Protein AF-A0A960MW63-F1 (afdb_monomer_lite)

pLDDT: mean 83.61, std 20.13, range [27.95, 98.69]

Sequence (199 aa):
LIRWPGVVKPGTTCDVPVINVDLFPTFLAAAGTPVPEGKVLDGESLLPLLKGEGNLSRQAIFWHFPGYLDSPVNRGRELDVRTGFRSRPVSVIHQGDWKLHLYLEEWALDGGRDGLPGNHAVELYHLADDIGERHDLSAENLGKRDELLNALLEWHASVGALLPHEPNPQYDPNAKIGGKGKGKGNGKGQGKGKKSDPQ

Radius of gyration: 21.11 Å; chains: 1; bounding box: 55×42×50 Å

Foldseek 3Di:
DDDDPPAADPPDDDPADADPLQVVQQVCVVVVHDDPPPDDGPHHHCSCVRNVNDHDPDQKDKDWDQDWAQDDDPPAPDQPPVPNTSDHGWIWIDGPQKIKIFHQCCCQVQVHPVRQVPTPRMFMDRCVVCVPSPDGCCVPCVPVRVVRVVVRVVVCVVVVPDGDNDFDPPADPPDDDDDPDPDDDDDDDDDDDDDRDGD

Structure (mmCIF, N/CA/C/O backbone):
data_AF-A0A960MW63-F1
#
_entry.id   AF-A0A960MW63-F1
#
loop_
_atom_site.group_PDB
_atom_site.id
_atom_site.type_symbol
_atom_site.label_atom_id
_atom_site.label_alt_id
_atom_site.label_comp_id
_atom_site.label_asym_id
_atom_site.label_entity_id
_atom_site.label_seq_id
_atom_site.pdbx_PDB_ins_code
_atom_site.Cartn_x
_atom_site.Cartn_y
_atom_site.Cartn_z
_atom_site.occupancy
_atom_site.B_iso_or_equiv
_atom_site.auth_seq_id
_atom_site.auth_comp_id
_atom_site.auth_asym_id
_atom_site.auth_atom_id
_atom_site.pdbx_PDB_model_num
ATOM 1 N N . LEU A 1 1 ? -7.581 -11.402 13.383 1.00 91.44 1 LEU A N 1
ATOM 2 C CA . LEU A 1 1 ? -8.583 -11.672 14.442 1.00 91.44 1 LEU A CA 1
ATOM 3 C C . LEU A 1 1 ? -8.253 -10.810 15.651 1.00 91.44 1 LEU A C 1
ATOM 5 O O . LEU A 1 1 ? -7.113 -10.849 16.097 1.00 91.44 1 LEU A O 1
ATOM 9 N N . ILE A 1 2 ? -9.217 -10.047 16.165 1.00 94.81 2 ILE A N 1
ATOM 10 C CA . ILE A 1 2 ? -9.065 -9.221 17.372 1.00 94.81 2 ILE A CA 1
ATOM 11 C C . ILE A 1 2 ? -10.164 -9.631 18.355 1.00 94.81 2 ILE A C 1
ATOM 13 O O . ILE A 1 2 ? -11.318 -9.780 17.963 1.00 94.81 2 ILE A O 1
ATOM 17 N N . ARG A 1 3 ? -9.809 -9.841 19.627 1.00 96.00 3 ARG A N 1
ATOM 18 C CA . ARG A 1 3 ? -10.755 -10.158 20.705 1.00 96.00 3 ARG A CA 1
ATOM 19 C C . ARG A 1 3 ? -10.609 -9.120 21.807 1.00 96.00 3 ARG A C 1
ATOM 21 O O . ARG A 1 3 ? -9.622 -9.144 22.534 1.00 96.00 3 ARG A O 1
ATOM 28 N N . TRP A 1 4 ? -11.611 -8.260 21.950 1.00 96.38 4 TRP A N 1
ATOM 29 C CA . TRP A 1 4 ? -11.630 -7.223 22.978 1.00 96.38 4 TRP A CA 1
ATOM 30 C C . TRP A 1 4 ? -13.029 -7.105 23.598 1.00 96.38 4 TRP A C 1
ATOM 32 O O . TRP A 1 4 ? -13.887 -6.397 23.066 1.00 96.38 4 TRP A O 1
ATOM 42 N N . PRO A 1 5 ? -13.291 -7.823 24.706 1.00 96.38 5 PRO A N 1
ATOM 43 C CA . PRO A 1 5 ? -14.583 -7.781 25.385 1.00 96.38 5 PRO A CA 1
ATOM 44 C C . PRO A 1 5 ? -14.958 -6.358 25.809 1.00 96.38 5 PRO A C 1
ATOM 46 O O . PRO A 1 5 ? -14.117 -5.624 26.320 1.00 96.38 5 PRO A O 1
ATOM 49 N N . GLY A 1 6 ? -16.216 -5.978 25.589 1.00 94.88 6 GLY A N 1
ATOM 50 C CA . GLY A 1 6 ? -16.729 -4.645 25.922 1.00 94.88 6 GLY A CA 1
ATOM 51 C C . GLY A 1 6 ? -16.364 -3.536 24.929 1.00 94.88 6 GLY A C 1
ATOM 52 O O . GLY A 1 6 ? -16.889 -2.439 25.063 1.00 94.88 6 GLY A O 1
ATOM 53 N N . VAL A 1 7 ? -15.516 -3.814 23.930 1.00 95.56 7 VAL A N 1
ATOM 54 C CA . VAL A 1 7 ? -15.145 -2.848 22.878 1.00 95.56 7 VAL A CA 1
ATOM 55 C C . VAL A 1 7 ? -15.544 -3.359 21.500 1.00 95.56 7 VAL A C 1
ATOM 57 O O . VAL A 1 7 ? -16.258 -2.677 20.777 1.00 95.56 7 VAL A O 1
ATOM 60 N N . VAL A 1 8 ? -15.126 -4.576 21.147 1.00 96.88 8 VAL A N 1
ATOM 61 C CA . VAL A 1 8 ? -15.447 -5.192 19.854 1.00 96.88 8 VAL A CA 1
ATOM 62 C C . VAL A 1 8 ? -16.668 -6.087 20.016 1.00 96.88 8 VAL A C 1
ATOM 64 O O . VAL A 1 8 ? -16.672 -7.002 20.846 1.00 96.88 8 VAL A O 1
ATOM 67 N N . LYS A 1 9 ? -17.697 -5.857 19.193 1.00 94.94 9 LYS A N 1
ATOM 68 C CA . LYS A 1 9 ? -18.876 -6.729 19.133 1.00 94.94 9 LYS A CA 1
ATOM 69 C C . LYS A 1 9 ? -18.451 -8.140 18.680 1.00 94.94 9 LYS A C 1
ATOM 71 O O . LYS A 1 9 ? -17.858 -8.277 17.614 1.00 94.94 9 LYS A O 1
ATOM 76 N N . PRO A 1 10 ? -18.736 -9.206 19.449 1.00 96.19 10 PRO A N 1
ATOM 77 C CA . PRO A 1 10 ? -18.362 -10.561 19.053 1.00 96.19 10 PRO A CA 1
ATOM 78 C C . PRO A 1 10 ? -19.008 -10.989 17.730 1.00 96.19 10 PRO A C 1
ATOM 80 O O . PRO A 1 10 ? -20.177 -10.697 17.484 1.00 96.19 10 PRO A O 1
ATOM 83 N N . GLY A 1 11 ? -18.253 -11.726 16.911 1.00 95.31 11 GLY A N 1
ATOM 84 C CA . GLY A 1 11 ? -18.751 -12.325 15.668 1.00 95.31 11 GLY A CA 1
ATOM 85 C C . GLY A 1 11 ? -18.945 -11.353 14.501 1.00 95.31 11 GLY A C 1
ATOM 86 O O . GLY A 1 11 ? -19.547 -11.744 13.507 1.00 95.31 11 GLY A O 1
ATOM 87 N N . THR A 1 12 ? -18.465 -10.110 14.596 1.00 95.38 12 THR A N 1
ATOM 88 C CA . THR A 1 12 ? -18.500 -9.163 13.474 1.00 95.38 12 THR A CA 1
ATOM 89 C C . THR A 1 12 ? -17.334 -9.356 12.510 1.00 95.38 12 THR A C 1
ATOM 91 O O . THR A 1 12 ? -16.270 -9.866 12.873 1.00 95.38 12 THR A O 1
ATOM 94 N N . THR A 1 13 ? -17.544 -8.908 11.275 1.00 96.19 13 THR A N 1
ATOM 95 C CA . THR A 1 13 ? -16.540 -8.833 10.213 1.00 96.19 13 THR A CA 1
ATOM 96 C C . THR A 1 13 ? -16.317 -7.376 9.810 1.00 96.19 13 THR A C 1
ATOM 98 O O . THR A 1 13 ? -17.161 -6.514 10.058 1.00 96.19 13 THR A O 1
ATOM 101 N N . CYS A 1 14 ? -15.151 -7.095 9.236 1.00 94.81 14 CYS A N 1
ATOM 102 C CA . CYS A 1 14 ? -14.788 -5.799 8.681 1.00 94.81 14 CYS A CA 1
ATOM 103 C C . CYS A 1 14 ? -13.927 -6.060 7.448 1.00 94.81 14 CYS A C 1
ATOM 105 O O . CYS A 1 14 ? -12.894 -6.720 7.566 1.00 94.81 14 CYS A O 1
ATOM 107 N N . ASP A 1 15 ? -14.369 -5.551 6.301 1.00 93.31 15 ASP A N 1
ATOM 108 C CA . ASP A 1 15 ? -13.721 -5.778 5.005 1.00 93.31 15 ASP A CA 1
ATOM 109 C C . ASP A 1 15 ? -12.804 -4.614 4.600 1.00 93.31 15 ASP A C 1
ATOM 111 O O . ASP A 1 15 ? -12.199 -4.635 3.532 1.00 93.31 15 ASP A O 1
ATOM 115 N N . VAL A 1 16 ? -12.667 -3.599 5.464 1.00 95.19 16 VAL A N 1
ATOM 116 C CA . VAL A 1 16 ? -11.727 -2.494 5.251 1.00 95.19 16 VAL A CA 1
ATOM 117 C C . VAL A 1 16 ? -10.298 -3.051 5.272 1.00 95.19 16 VAL A C 1
ATOM 119 O O . VAL A 1 16 ? -9.907 -3.663 6.273 1.00 95.19 16 VAL A O 1
ATOM 122 N N . PRO A 1 17 ? -9.492 -2.831 4.217 1.00 94.69 17 PRO A N 1
ATOM 123 C CA . PRO A 1 17 ? -8.095 -3.239 4.211 1.00 94.69 17 PRO A CA 1
ATOM 124 C C . PRO A 1 17 ? -7.307 -2.585 5.356 1.00 94.69 17 PRO A C 1
ATOM 126 O O . PRO A 1 17 ? -7.400 -1.380 5.590 1.00 94.69 17 PRO A O 1
ATOM 129 N N . VAL A 1 18 ? -6.498 -3.383 6.055 1.00 96.38 18 VAL A N 1
ATOM 130 C CA . VAL A 1 18 ? -5.612 -2.938 7.145 1.00 96.38 18 VAL A CA 1
ATOM 131 C C . VAL A 1 18 ? -4.222 -3.541 6.970 1.00 96.38 18 VAL A C 1
ATOM 133 O O . VAL A 1 18 ? -4.065 -4.583 6.331 1.00 96.38 18 VAL A O 1
ATOM 136 N N . ILE A 1 19 ? -3.206 -2.917 7.564 1.00 96.94 19 ILE A N 1
ATOM 137 C CA . ILE A 1 19 ? -1.808 -3.355 7.471 1.00 96.94 19 ILE A CA 1
ATOM 138 C C . ILE A 1 19 ? -1.137 -3.355 8.852 1.00 96.94 19 ILE A C 1
ATOM 140 O O . ILE A 1 19 ? -1.591 -2.725 9.802 1.00 96.94 19 ILE A O 1
ATOM 144 N N . ASN A 1 20 ? -0.039 -4.095 9.007 1.00 96.56 20 ASN A N 1
ATOM 145 C CA . ASN A 1 20 ? 0.630 -4.299 10.295 1.00 96.56 20 ASN A CA 1
ATOM 146 C C . ASN A 1 20 ? 1.060 -3.000 11.002 1.00 96.56 20 ASN A C 1
ATOM 148 O O . ASN A 1 20 ? 1.095 -2.973 12.233 1.00 96.56 20 ASN A O 1
ATOM 152 N N . VAL A 1 21 ? 1.376 -1.936 10.254 1.00 96.69 21 VAL A N 1
ATOM 153 C CA . VAL A 1 21 ? 1.784 -0.638 10.825 1.00 96.69 21 VAL A CA 1
ATOM 154 C C . VAL A 1 21 ? 0.656 0.067 11.587 1.00 96.69 21 VAL A C 1
ATOM 156 O O . VAL A 1 21 ? 0.928 0.944 12.402 1.00 96.69 21 VAL A O 1
ATOM 159 N N . ASP A 1 22 ? -0.588 -0.381 11.424 1.00 98.12 22 ASP A N 1
ATOM 160 C CA . ASP A 1 22 ? -1.769 0.144 12.121 1.00 98.12 22 ASP A CA 1
ATOM 161 C C . ASP A 1 22 ? -1.851 -0.283 13.580 1.00 98.12 22 ASP A C 1
ATOM 163 O O . ASP A 1 22 ? -2.510 0.350 14.408 1.00 98.12 22 ASP A O 1
ATOM 167 N N . LEU A 1 23 ? -1.172 -1.374 13.930 1.00 97.62 23 LEU A N 1
ATOM 168 C CA . LEU A 1 23 ? -1.236 -1.925 15.277 1.00 97.62 23 LEU A CA 1
ATOM 169 C C . LEU A 1 23 ? -0.635 -0.961 16.301 1.00 97.62 23 LEU A C 1
ATOM 171 O O . LEU A 1 23 ? -1.195 -0.791 17.380 1.00 97.62 23 LEU A O 1
ATOM 175 N N . PHE A 1 24 ? 0.460 -0.280 15.955 1.00 97.69 24 PHE A N 1
ATOM 176 C CA . PHE A 1 24 ? 1.117 0.662 16.858 1.00 97.69 24 PHE A CA 1
ATOM 177 C C . PHE A 1 24 ? 0.219 1.852 17.262 1.00 97.69 24 PHE A C 1
ATOM 179 O O . PHE A 1 24 ? -0.027 2.007 18.462 1.00 97.69 24 PHE A O 1
ATOM 186 N N . PRO A 1 25 ? -0.346 2.655 16.334 1.00 98.00 25 PRO A N 1
ATOM 187 C CA . PRO A 1 25 ? -1.282 3.720 16.700 1.00 98.00 25 PRO A CA 1
ATOM 188 C C . PRO A 1 25 ? -2.570 3.192 17.340 1.00 98.00 25 PRO A C 1
ATOM 190 O O . PRO A 1 25 ? -3.137 3.859 18.206 1.00 98.00 25 PRO A O 1
ATOM 193 N N . THR A 1 26 ? -3.010 1.978 16.989 1.00 98.06 26 THR A N 1
ATOM 194 C CA . THR A 1 26 ? -4.147 1.331 17.662 1.00 98.06 26 THR A CA 1
ATOM 195 C C . THR A 1 26 ? -3.856 1.082 19.138 1.00 98.06 26 THR A C 1
ATOM 197 O O . THR A 1 26 ? -4.704 1.369 19.979 1.00 98.06 26 THR A O 1
ATOM 200 N N . PHE A 1 27 ? -2.666 0.580 19.479 1.00 97.69 27 PHE A N 1
ATOM 201 C CA . PHE A 1 27 ? -2.286 0.325 20.869 1.00 97.69 27 PHE A CA 1
ATOM 202 C C . PHE A 1 27 ? -2.102 1.612 21.673 1.00 97.69 27 PHE A C 1
ATOM 204 O O . PHE A 1 27 ? -2.530 1.658 22.824 1.00 97.69 27 PHE A O 1
ATOM 211 N N . LEU A 1 28 ? -1.543 2.666 21.071 1.00 98.00 28 LEU A N 1
ATOM 212 C CA . LEU A 1 28 ? -1.470 3.986 21.706 1.00 98.00 28 LEU A CA 1
ATOM 213 C C . LEU A 1 28 ? -2.870 4.515 22.046 1.00 98.00 28 LEU A C 1
ATOM 215 O O . LEU A 1 28 ? -3.140 4.851 23.199 1.00 98.00 28 LEU A O 1
ATOM 219 N N . ALA A 1 29 ? -3.786 4.494 21.072 1.00 96.94 29 ALA A N 1
ATOM 220 C CA . ALA A 1 29 ? -5.169 4.919 21.270 1.00 96.94 29 ALA A CA 1
ATOM 221 C C . ALA A 1 29 ? -5.902 4.053 22.309 1.00 96.94 29 ALA A C 1
ATOM 223 O O . ALA A 1 29 ? -6.612 4.576 23.165 1.00 96.94 29 ALA A O 1
ATOM 224 N N . ALA A 1 30 ? -5.696 2.734 22.274 1.00 96.81 30 ALA A N 1
ATOM 225 C CA . ALA A 1 30 ? -6.257 1.790 23.238 1.00 96.81 30 ALA A CA 1
ATOM 226 C C . ALA A 1 30 ? -5.785 2.056 24.675 1.00 96.81 30 ALA A C 1
ATOM 228 O O . ALA A 1 30 ? -6.565 1.916 25.614 1.00 96.81 30 ALA A O 1
ATOM 229 N N . ALA A 1 31 ? -4.521 2.447 24.837 1.00 97.19 31 ALA A N 1
ATOM 230 C CA . ALA A 1 31 ? -3.924 2.787 26.121 1.00 97.19 31 ALA A CA 1
ATOM 231 C C . ALA A 1 31 ? -4.213 4.233 26.567 1.00 97.19 31 ALA A C 1
ATOM 233 O O . ALA A 1 31 ? -3.745 4.637 27.629 1.00 97.19 31 ALA A O 1
ATOM 234 N N . GLY A 1 32 ? -4.920 5.038 25.761 1.00 97.00 32 GLY A N 1
ATOM 235 C CA . GLY A 1 32 ? -5.109 6.469 26.026 1.00 97.00 32 GLY A CA 1
ATOM 236 C C . GLY A 1 32 ? -3.794 7.257 26.058 1.00 97.00 32 GLY A C 1
ATOM 237 O O . GLY A 1 32 ? -3.702 8.284 26.724 1.00 97.00 32 GLY A O 1
ATOM 238 N N . THR A 1 33 ? -2.757 6.751 25.385 1.00 97.38 33 THR A N 1
ATOM 239 C CA . THR A 1 33 ? -1.409 7.327 25.383 1.00 97.38 33 THR A CA 1
ATOM 240 C C . THR A 1 33 ? -1.211 8.168 24.120 1.00 97.38 33 THR A C 1
ATOM 242 O O . THR A 1 33 ? -1.521 7.687 23.027 1.00 97.38 33 THR A O 1
ATOM 245 N N . PRO A 1 34 ? -0.697 9.408 24.224 1.00 96.06 34 PRO A N 1
ATOM 246 C CA . PRO A 1 34 ? -0.423 10.230 23.051 1.00 96.06 34 PRO A CA 1
ATOM 247 C C . PRO A 1 34 ? 0.720 9.648 22.210 1.00 96.06 34 PRO A C 1
ATOM 249 O O . PRO A 1 34 ? 1.550 8.872 22.689 1.00 96.06 34 PRO A O 1
ATOM 252 N N . VAL A 1 35 ? 0.787 10.062 20.945 1.00 96.75 35 VAL A N 1
ATOM 253 C CA . VAL A 1 35 ? 1.935 9.757 20.084 1.00 96.75 35 VAL A CA 1
ATOM 254 C C . VAL A 1 35 ? 3.183 10.427 20.672 1.00 96.75 35 VAL A C 1
ATOM 256 O O . VAL A 1 35 ? 3.118 11.619 20.980 1.00 96.75 35 VAL A O 1
ATOM 259 N N . PRO A 1 36 ? 4.305 9.700 20.852 1.00 95.25 36 PRO A N 1
ATOM 260 C CA . PRO A 1 36 ? 5.544 10.297 21.338 1.00 95.25 36 PRO A CA 1
ATOM 261 C C . PRO A 1 36 ? 5.994 11.475 20.470 1.00 95.25 36 PRO A C 1
ATOM 263 O O . PRO A 1 36 ? 5.856 11.442 19.246 1.00 95.25 36 PRO A O 1
ATOM 266 N N . GLU A 1 37 ? 6.567 12.499 21.099 1.00 96.50 37 GLU A N 1
ATOM 267 C CA . GLU A 1 37 ? 7.065 13.679 20.392 1.00 96.50 37 GLU A CA 1
ATOM 268 C C . GLU A 1 37 ? 8.078 13.288 19.302 1.00 96.50 37 GLU A C 1
ATOM 270 O O . GLU A 1 37 ? 8.947 12.439 19.507 1.00 96.50 37 GLU A O 1
ATOM 275 N N . GLY A 1 38 ? 7.928 13.872 18.111 1.00 94.44 38 GLY A N 1
ATOM 276 C CA . GLY A 1 38 ? 8.781 13.591 16.952 1.00 94.44 38 GLY A CA 1
ATOM 277 C C . GLY A 1 38 ? 8.535 12.243 16.262 1.00 94.44 38 GLY A C 1
ATOM 278 O O . GLY A 1 38 ? 9.173 11.961 15.247 1.00 94.44 38 GLY A O 1
ATOM 279 N N . LYS A 1 39 ? 7.616 11.398 16.754 1.00 94.88 39 LYS A N 1
ATOM 280 C CA . LYS A 1 39 ? 7.286 10.130 16.094 1.00 94.88 39 LYS A CA 1
ATOM 281 C C . LYS A 1 39 ? 6.273 10.349 14.969 1.00 94.88 39 LYS A C 1
ATOM 283 O O . LYS A 1 39 ? 5.105 10.629 15.218 1.00 94.88 39 LYS A O 1
ATOM 288 N N . VAL A 1 40 ? 6.712 10.117 13.736 1.00 93.00 40 VAL A N 1
ATOM 289 C CA . VAL A 1 40 ? 5.821 9.966 12.578 1.00 93.00 40 VAL A CA 1
ATOM 290 C C . VAL A 1 40 ? 5.244 8.546 12.573 1.00 93.00 40 VAL A C 1
ATOM 292 O O . VAL A 1 40 ? 5.953 7.576 12.870 1.00 93.00 40 VAL A O 1
ATOM 295 N N . LEU A 1 41 ? 3.944 8.438 12.306 1.00 94.25 41 LEU A N 1
ATOM 296 C CA . LEU A 1 41 ? 3.217 7.177 12.212 1.00 94.25 41 LEU A CA 1
ATOM 297 C C . LEU A 1 41 ? 2.959 6.839 10.745 1.00 94.25 41 LEU A C 1
ATOM 299 O O . LEU A 1 41 ? 2.427 7.670 10.017 1.00 94.25 41 LEU A O 1
ATOM 303 N N . ASP A 1 42 ? 3.274 5.606 10.353 1.00 92.12 42 ASP A N 1
ATOM 304 C CA . ASP A 1 42 ? 3.025 5.103 8.992 1.00 92.12 42 ASP A CA 1
ATOM 305 C C . ASP A 1 42 ? 1.629 4.472 8.833 1.00 92.12 42 ASP A C 1
ATOM 307 O O . ASP A 1 42 ? 1.179 4.199 7.723 1.00 92.12 42 ASP A O 1
ATOM 311 N N . GLY A 1 43 ? 0.957 4.189 9.953 1.00 95.62 43 GLY A N 1
ATOM 312 C CA . GLY A 1 43 ? -0.360 3.559 9.999 1.00 95.62 43 GLY A CA 1
ATOM 313 C C . GLY A 1 43 ? -1.404 4.421 10.696 1.00 95.62 43 GLY A C 1
ATOM 314 O O . GLY A 1 43 ? -1.098 5.454 11.293 1.00 95.62 43 GLY A O 1
ATOM 315 N N . GLU A 1 44 ? -2.642 3.941 10.689 1.00 97.31 44 GLU A N 1
ATOM 316 C CA . GLU A 1 44 ? -3.767 4.588 11.362 1.00 97.31 44 GLU A CA 1
ATOM 317 C C . GLU A 1 44 ? -4.346 3.692 12.455 1.00 97.31 44 GLU A C 1
ATOM 319 O O . GLU A 1 44 ? -4.269 2.466 12.393 1.00 97.31 44 GLU A O 1
ATOM 324 N N . SER A 1 45 ? -4.943 4.300 13.480 1.00 97.75 45 SER A N 1
ATOM 325 C CA . SER A 1 45 ? -5.612 3.534 14.529 1.00 97.75 45 SER A CA 1
ATOM 326 C C . SER A 1 45 ? -6.833 2.806 13.968 1.00 97.75 45 SER A C 1
ATOM 328 O O . SER A 1 45 ? -7.724 3.421 13.392 1.00 97.75 45 SER A O 1
ATOM 330 N N . LEU A 1 46 ? -6.919 1.501 14.221 1.00 98.19 46 LEU A N 1
ATOM 331 C CA . LEU A 1 46 ? -8.067 0.665 13.873 1.00 98.19 46 LEU A CA 1
ATOM 332 C C . LEU A 1 46 ? -9.241 0.857 14.840 1.00 98.19 46 LEU A C 1
ATOM 334 O O . LEU A 1 46 ? -10.300 0.270 14.639 1.00 98.19 46 LEU A O 1
ATOM 338 N N . LEU A 1 47 ? -9.080 1.647 15.906 1.00 96.81 47 LEU A N 1
ATOM 339 C CA . LEU A 1 47 ? -10.091 1.795 16.953 1.00 96.81 47 LEU A CA 1
ATOM 340 C C . LEU A 1 47 ? -11.481 2.230 16.431 1.00 96.81 47 LEU A C 1
ATOM 342 O O . LEU A 1 47 ? -12.459 1.649 16.907 1.00 96.81 47 LEU A O 1
ATOM 346 N N . PRO A 1 48 ? -11.610 3.145 15.443 1.00 97.00 48 PRO A N 1
ATOM 347 C CA . PRO A 1 48 ? -12.904 3.464 14.834 1.00 97.00 48 PRO A CA 1
ATOM 348 C C . PRO A 1 48 ? -13.573 2.245 14.186 1.00 97.00 48 PRO A C 1
ATOM 350 O O . PRO A 1 48 ? -14.771 2.036 14.372 1.00 97.00 48 PRO A O 1
ATOM 353 N N . LEU A 1 49 ? -12.797 1.393 13.502 1.00 97.19 49 LEU A N 1
ATOM 354 C CA . LEU A 1 49 ? -13.298 0.145 12.913 1.00 97.19 49 LEU A CA 1
ATOM 355 C C . LEU A 1 49 ? -13.724 -0.849 14.000 1.00 97.19 49 LEU A C 1
ATOM 357 O O . LEU A 1 49 ? -14.778 -1.469 13.906 1.00 97.19 49 LEU A O 1
ATOM 361 N N . LEU A 1 50 ? -12.913 -0.989 15.053 1.00 96.81 50 LEU A N 1
ATOM 362 C CA . LEU A 1 50 ? -13.160 -1.932 16.148 1.00 96.81 50 LEU A CA 1
ATOM 363 C C . LEU A 1 50 ? -14.436 -1.616 16.929 1.00 96.81 50 LEU A C 1
ATOM 365 O O . LEU A 1 50 ? -15.112 -2.538 17.386 1.00 96.81 50 LEU A O 1
ATOM 369 N N . LYS A 1 51 ? -14.761 -0.330 17.066 1.00 95.25 51 LYS A N 1
ATOM 370 C CA . LYS A 1 51 ? -15.982 0.141 17.725 1.00 95.25 51 LYS A CA 1
ATOM 371 C C . LYS A 1 51 ? -17.183 0.253 16.781 1.00 95.25 51 LYS A C 1
ATOM 373 O O . LYS A 1 51 ? -18.304 0.408 17.253 1.00 95.25 51 LYS A O 1
ATOM 378 N N . GLY A 1 52 ? -16.971 0.155 15.466 1.00 94.06 52 GLY A N 1
ATOM 379 C CA . GLY A 1 52 ? -18.012 0.394 14.462 1.00 94.06 52 GLY A CA 1
ATOM 380 C C . GLY A 1 52 ? -18.441 1.863 14.375 1.00 94.06 52 GLY A C 1
ATOM 381 O O . GLY A 1 52 ? -19.588 2.147 14.049 1.00 94.06 52 GLY A O 1
ATOM 382 N N . GLU A 1 53 ? -17.536 2.787 14.702 1.00 93.44 53 GLU A N 1
ATOM 383 C CA . GLU A 1 53 ? -17.796 4.230 14.814 1.00 93.44 53 GLU A CA 1
ATOM 384 C C . GLU A 1 53 ? -17.285 5.030 13.603 1.00 93.44 53 GLU A C 1
ATOM 386 O O . GLU A 1 53 ? -17.514 6.234 13.522 1.00 93.44 53 GLU A O 1
ATOM 391 N N . GLY A 1 54 ? -16.584 4.400 12.654 1.00 93.62 54 GLY A N 1
ATOM 392 C CA . GLY A 1 54 ? -16.044 5.106 11.493 1.00 93.62 54 GLY A CA 1
ATOM 393 C C . GLY A 1 54 ? -15.198 4.237 10.571 1.00 93.62 54 GLY A C 1
ATOM 394 O O . GLY A 1 54 ? -15.289 3.011 10.602 1.00 93.62 54 GLY A O 1
ATOM 395 N N . ASN A 1 55 ? -14.374 4.897 9.757 1.00 95.62 55 ASN A N 1
ATOM 396 C CA . ASN A 1 55 ? -13.460 4.281 8.798 1.00 95.62 55 ASN A CA 1
ATOM 397 C C . ASN A 1 55 ? -12.046 4.879 8.931 1.00 95.62 55 ASN A C 1
ATOM 399 O O . ASN A 1 55 ? -11.833 5.821 9.696 1.00 95.62 55 ASN A O 1
ATOM 403 N N . LEU A 1 56 ? -11.089 4.315 8.201 1.00 96.69 56 LEU A N 1
ATOM 404 C CA . LEU A 1 56 ? -9.740 4.853 8.043 1.00 96.69 56 LEU A CA 1
ATOM 405 C C . LEU A 1 56 ? -9.746 6.000 7.018 1.00 96.69 56 LEU A C 1
ATOM 407 O O . LEU A 1 56 ? -10.598 6.043 6.132 1.00 96.69 56 LEU A O 1
ATOM 411 N N . SER A 1 57 ? -8.809 6.935 7.155 1.00 95.56 57 SER A N 1
ATOM 412 C CA . SER A 1 57 ? -8.701 8.130 6.307 1.00 95.56 57 SER A CA 1
ATOM 413 C C . SER A 1 57 ? -7.909 7.871 5.023 1.00 95.56 57 SER A C 1
ATOM 415 O O . SER A 1 57 ? -8.205 8.464 3.981 1.00 95.56 57 SER A O 1
ATOM 417 N N . ARG A 1 58 ? -6.903 6.989 5.078 1.00 94.88 58 ARG A N 1
ATOM 418 C CA . ARG A 1 58 ? -6.077 6.630 3.921 1.00 94.88 58 ARG A CA 1
ATOM 419 C C . ARG A 1 58 ? -6.91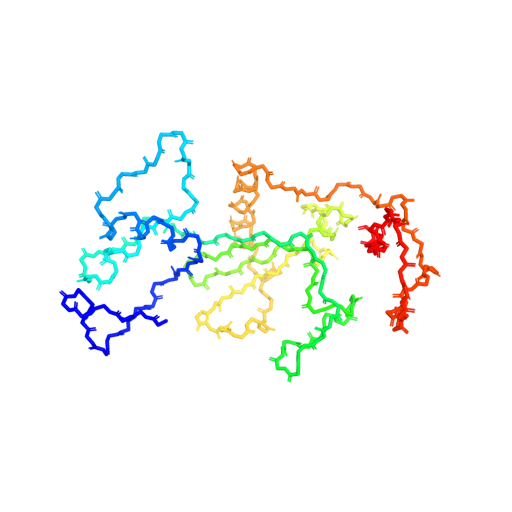8 6.082 2.773 1.00 94.88 58 ARG A C 1
ATOM 421 O O . ARG A 1 58 ? -7.895 5.367 2.974 1.00 94.88 58 ARG A O 1
ATOM 428 N N . GLN A 1 59 ? -6.460 6.361 1.560 1.00 94.06 59 GLN A N 1
ATOM 429 C CA . GLN A 1 59 ? -7.078 5.859 0.331 1.00 94.06 59 GLN A CA 1
ATOM 430 C C . GLN A 1 59 ? -6.397 4.589 -0.191 1.00 94.06 59 GLN A C 1
ATOM 432 O O . GLN A 1 59 ? -7.007 3.826 -0.934 1.00 94.06 59 GLN A O 1
ATOM 437 N N . ALA A 1 60 ? -5.144 4.355 0.206 1.00 97.00 60 ALA A N 1
ATOM 438 C CA . ALA A 1 60 ? -4.337 3.244 -0.270 1.00 97.00 60 ALA A CA 1
ATOM 439 C C . ALA A 1 60 ? -3.457 2.656 0.839 1.00 97.00 60 ALA A C 1
ATOM 441 O O . ALA A 1 60 ? -3.123 3.324 1.823 1.00 97.00 60 ALA A O 1
ATOM 442 N N . ILE A 1 61 ? -3.072 1.397 0.652 1.00 97.56 61 ILE A N 1
ATOM 443 C CA . ILE A 1 61 ? -2.044 0.711 1.432 1.00 97.56 61 ILE A CA 1
ATOM 444 C C . ILE A 1 61 ? -0.832 0.502 0.536 1.00 97.56 61 ILE A C 1
ATOM 446 O O . ILE A 1 61 ? -0.964 0.055 -0.602 1.00 97.56 61 ILE A O 1
ATOM 450 N N . PHE A 1 62 ? 0.344 0.772 1.092 1.00 97.06 62 PHE A N 1
ATOM 451 C CA . PHE A 1 62 ? 1.621 0.603 0.418 1.00 97.06 62 PHE A CA 1
ATOM 452 C C . PHE A 1 62 ? 2.493 -0.394 1.169 1.00 97.06 62 PHE A C 1
ATOM 454 O O . PHE A 1 62 ? 2.485 -0.441 2.401 1.00 97.06 62 PHE A O 1
ATOM 461 N N . TRP A 1 63 ? 3.273 -1.179 0.434 1.00 93.50 63 TRP A N 1
ATOM 462 C CA . TRP A 1 63 ? 4.355 -1.958 1.019 1.00 93.50 63 TRP A CA 1
ATOM 463 C C . TRP A 1 63 ? 5.530 -2.062 0.062 1.00 93.50 63 TRP A C 1
ATOM 465 O O . TRP A 1 63 ? 5.373 -2.189 -1.150 1.00 93.50 63 TRP A O 1
ATOM 475 N N . HIS A 1 64 ? 6.724 -2.016 0.639 1.00 94.44 64 HIS A N 1
ATOM 476 C CA . HIS A 1 64 ? 7.990 -2.076 -0.070 1.00 94.44 64 HIS A CA 1
ATOM 477 C C . HIS A 1 64 ? 8.802 -3.246 0.479 1.00 94.44 64 HIS A C 1
ATOM 479 O O . HIS A 1 64 ? 9.074 -3.320 1.679 1.00 94.44 64 HIS A O 1
ATOM 485 N N . PHE A 1 65 ? 9.156 -4.178 -0.398 1.00 91.94 65 PHE A N 1
ATOM 486 C CA . PHE A 1 65 ? 9.921 -5.371 -0.073 1.00 91.94 65 PHE A CA 1
ATOM 487 C C . PHE A 1 65 ? 11.165 -5.436 -0.969 1.00 91.94 65 PHE A C 1
ATOM 489 O O . PHE A 1 65 ? 11.093 -5.987 -2.064 1.00 91.94 65 PHE A O 1
ATOM 496 N N . PRO A 1 66 ? 12.314 -4.887 -0.532 1.00 88.94 66 PRO A N 1
ATOM 497 C CA . PRO A 1 66 ? 13.537 -4.829 -1.332 1.00 88.94 66 PRO A CA 1
ATOM 498 C C . PRO A 1 66 ? 14.372 -6.110 -1.170 1.00 88.94 66 PRO A C 1
ATOM 500 O O . PRO A 1 66 ? 15.550 -6.055 -0.828 1.00 88.94 66 PRO A O 1
ATOM 503 N N . GLY A 1 67 ? 13.752 -7.285 -1.312 1.00 85.00 67 GLY A N 1
ATOM 504 C CA . GLY A 1 67 ? 14.422 -8.562 -1.069 1.00 85.00 67 GLY A CA 1
ATOM 505 C C . GLY A 1 67 ? 14.002 -9.676 -2.019 1.00 85.00 67 GLY A C 1
ATOM 506 O O . GLY A 1 67 ? 12.923 -9.645 -2.607 1.00 85.00 67 GLY A O 1
ATOM 507 N N . TYR A 1 68 ? 14.856 -10.693 -2.114 1.00 82.81 68 TYR A N 1
ATOM 508 C CA . TYR A 1 68 ? 14.581 -11.941 -2.825 1.00 82.81 68 TYR A CA 1
ATOM 509 C C . TYR A 1 68 ? 14.134 -13.041 -1.853 1.00 82.81 68 TYR A C 1
ATOM 511 O O . TYR A 1 68 ? 14.579 -13.116 -0.701 1.00 82.81 68 TYR A O 1
ATOM 519 N N . LEU A 1 69 ? 13.226 -13.904 -2.310 1.00 78.69 69 LEU A N 1
ATOM 520 C CA . LEU A 1 69 ? 12.729 -15.060 -1.564 1.00 78.69 69 LEU A CA 1
ATOM 521 C C . LEU A 1 69 ? 12.846 -16.339 -2.402 1.00 78.69 69 LEU A C 1
ATOM 523 O O . LEU A 1 69 ? 11.992 -16.621 -3.231 1.00 78.69 69 LEU A O 1
ATOM 527 N N . ASP A 1 70 ? 13.869 -17.147 -2.128 1.00 67.50 70 ASP A N 1
ATOM 528 C CA . ASP A 1 70 ? 14.274 -18.279 -2.986 1.00 67.50 70 ASP A CA 1
ATOM 529 C C . ASP A 1 70 ? 13.501 -19.582 -2.714 1.00 67.50 70 ASP A C 1
ATOM 531 O O . ASP A 1 70 ? 13.487 -20.492 -3.533 1.00 67.50 70 ASP A O 1
ATOM 535 N N . SER A 1 71 ? 12.898 -19.737 -1.527 1.00 64.62 71 SER A N 1
ATOM 536 C CA . SER A 1 71 ? 12.262 -21.003 -1.122 1.00 64.62 71 SER A CA 1
ATOM 537 C C . SER A 1 71 ? 10.748 -20.986 -1.373 1.00 64.62 71 SER A C 1
ATOM 539 O O . SER A 1 71 ? 10.031 -20.268 -0.659 1.00 64.62 71 SER A O 1
ATOM 541 N N . PRO A 1 72 ? 10.224 -21.782 -2.325 1.00 57.66 72 PRO A N 1
ATOM 542 C CA . PRO A 1 72 ? 8.788 -21.881 -2.555 1.00 57.66 72 PRO A CA 1
ATOM 543 C C . PRO A 1 72 ? 8.082 -22.458 -1.325 1.00 57.66 72 PRO A C 1
ATOM 545 O O . PRO A 1 72 ? 8.603 -23.324 -0.621 1.00 57.66 72 PRO A O 1
ATOM 548 N N . VAL A 1 73 ? 6.876 -21.967 -1.051 1.00 58.19 73 VAL A N 1
ATOM 549 C CA . VAL A 1 73 ? 5.945 -22.627 -0.125 1.00 58.19 73 VAL A CA 1
ATOM 550 C C . VAL A 1 73 ? 5.022 -23.483 -0.979 1.00 58.19 73 VAL A C 1
ATOM 552 O O . VAL A 1 73 ? 4.506 -22.984 -1.973 1.00 58.19 73 VAL A O 1
ATOM 555 N N . ASN A 1 74 ? 4.735 -24.718 -0.562 1.00 54.47 74 ASN A N 1
ATOM 556 C CA . ASN A 1 74 ? 3.873 -25.675 -1.284 1.00 54.47 74 ASN A CA 1
ATOM 557 C C . ASN A 1 74 ? 2.406 -25.212 -1.508 1.00 54.47 74 ASN A C 1
ATOM 559 O O . ASN A 1 74 ? 1.568 -26.014 -1.903 1.00 54.47 74 ASN A O 1
ATOM 563 N N . ARG A 1 75 ? 2.063 -23.952 -1.204 1.00 55.16 75 ARG A N 1
ATOM 564 C CA . ARG A 1 75 ? 0.734 -23.333 -1.374 1.00 55.16 75 ARG A CA 1
ATOM 565 C C . ARG A 1 75 ? 0.791 -21.921 -1.990 1.00 55.16 75 ARG A C 1
ATOM 567 O O . ARG A 1 75 ? -0.168 -21.170 -1.848 1.00 55.16 75 ARG A O 1
ATOM 574 N N . GLY A 1 76 ? 1.926 -21.516 -2.563 1.00 53.12 76 GLY A N 1
ATOM 575 C CA . GLY A 1 76 ? 2.088 -20.202 -3.201 1.00 53.12 76 GLY A CA 1
ATOM 576 C C . GLY A 1 76 ? 1.640 -20.188 -4.665 1.00 53.12 76 GLY A C 1
ATOM 577 O O . GLY A 1 76 ? 1.297 -21.235 -5.212 1.00 53.12 76 GLY A O 1
ATOM 578 N N . ARG A 1 77 ? 1.687 -19.005 -5.300 1.00 57.50 77 ARG A N 1
ATOM 579 C CA . ARG A 1 77 ? 1.734 -18.902 -6.769 1.00 57.50 77 ARG A CA 1
ATOM 580 C C . ARG A 1 77 ? 2.844 -19.810 -7.312 1.00 57.50 77 ARG A C 1
ATOM 582 O O . ARG A 1 77 ? 3.810 -20.100 -6.596 1.00 57.50 77 ARG A O 1
ATOM 589 N N . GLU A 1 78 ? 2.694 -20.245 -8.562 1.00 57.91 78 GLU A N 1
ATOM 590 C CA . GLU A 1 78 ? 3.815 -20.833 -9.297 1.00 57.91 78 GLU A CA 1
ATOM 591 C C . GLU A 1 78 ? 5.020 -19.892 -9.187 1.00 57.91 78 GLU A C 1
ATOM 593 O O . GLU A 1 78 ? 4.851 -18.672 -9.086 1.00 57.91 78 GLU A O 1
ATOM 598 N N . LEU A 1 79 ? 6.226 -20.467 -9.102 1.00 59.28 79 LEU A N 1
ATOM 599 C CA . LEU A 1 79 ? 7.448 -19.667 -9.113 1.00 59.28 79 LEU A CA 1
ATOM 600 C C . LEU A 1 79 ? 7.380 -18.713 -10.298 1.00 59.28 79 LEU A C 1
ATOM 602 O O . LEU A 1 79 ? 6.879 -19.097 -11.356 1.00 59.28 79 LEU A O 1
ATOM 606 N N . ASP A 1 80 ? 7.902 -17.502 -10.125 1.00 60.62 80 ASP A N 1
ATOM 607 C CA . ASP A 1 80 ? 8.149 -16.657 -11.280 1.00 60.62 80 ASP A CA 1
ATOM 608 C C . ASP A 1 80 ? 9.079 -17.452 -12.204 1.00 60.62 80 ASP A C 1
ATOM 610 O O . ASP A 1 80 ? 10.254 -17.665 -11.897 1.00 60.62 80 ASP A O 1
ATOM 614 N N . VAL A 1 81 ? 8.523 -17.975 -13.297 1.00 48.47 81 VAL A N 1
ATOM 615 C CA . VAL A 1 81 ? 9.221 -18.884 -14.211 1.00 48.47 81 VAL A CA 1
ATOM 616 C C . VAL A 1 81 ? 10.422 -18.207 -14.870 1.00 48.47 81 VAL A C 1
ATOM 618 O O . VAL A 1 81 ? 11.302 -18.903 -15.371 1.00 48.47 81 VAL A O 1
ATOM 621 N N . ARG A 1 82 ? 10.480 -16.865 -14.849 1.00 57.53 82 ARG A N 1
ATOM 622 C CA . ARG A 1 82 ? 11.584 -16.073 -15.396 1.00 57.53 82 ARG A CA 1
ATOM 623 C C . ARG A 1 82 ? 12.764 -16.019 -14.434 1.00 57.53 82 ARG A C 1
ATOM 625 O O . ARG A 1 82 ? 13.903 -16.029 -14.889 1.00 57.53 82 ARG A O 1
ATOM 632 N N . THR A 1 83 ? 12.511 -15.974 -13.126 1.00 62.34 83 THR A N 1
ATOM 633 C CA . THR A 1 83 ? 13.564 -15.709 -12.128 1.00 62.34 83 THR A CA 1
ATOM 634 C C . THR A 1 83 ? 13.817 -16.869 -11.163 1.00 62.34 83 THR A C 1
ATOM 636 O O . THR A 1 83 ? 14.867 -16.934 -10.531 1.00 62.34 83 THR A O 1
ATOM 639 N N . GLY A 1 84 ? 12.886 -17.818 -11.046 1.00 67.25 84 GLY A N 1
ATOM 640 C CA . GLY A 1 84 ? 12.972 -18.943 -10.114 1.00 67.25 84 GLY A CA 1
ATOM 641 C C . GLY A 1 84 ? 12.776 -18.557 -8.642 1.00 67.25 84 GLY A C 1
ATOM 642 O O . GLY A 1 84 ? 12.902 -19.422 -7.773 1.00 67.25 84 GLY A O 1
ATOM 643 N N . PHE A 1 85 ? 12.445 -17.294 -8.344 1.00 69.94 85 PHE A N 1
ATOM 644 C CA . PHE A 1 85 ? 12.150 -16.822 -6.991 1.00 69.94 85 PHE A CA 1
ATOM 645 C C . PHE A 1 85 ? 10.647 -16.864 -6.692 1.00 69.94 85 PHE A C 1
ATOM 647 O O . PHE A 1 85 ? 9.789 -16.729 -7.563 1.00 69.94 85 PHE A O 1
ATOM 654 N N . ARG A 1 86 ? 10.315 -17.011 -5.406 1.00 73.19 86 ARG A N 1
ATOM 655 C CA . ARG A 1 86 ? 8.949 -16.850 -4.885 1.00 73.19 86 ARG A CA 1
ATOM 656 C C . ARG A 1 86 ? 8.516 -15.383 -4.872 1.00 73.19 86 ARG A C 1
ATOM 658 O O . ARG A 1 86 ? 7.335 -15.089 -4.995 1.00 73.19 86 ARG A O 1
ATOM 665 N N . SER A 1 87 ? 9.463 -14.485 -4.626 1.00 77.12 87 SER A N 1
ATOM 666 C CA . SER A 1 87 ? 9.303 -13.040 -4.771 1.00 77.12 87 SER A CA 1
ATOM 667 C C . SER A 1 87 ? 10.669 -12.442 -5.049 1.00 77.12 87 SER A C 1
ATOM 669 O O . SER A 1 87 ? 11.670 -12.895 -4.489 1.00 77.12 87 SER A O 1
ATOM 671 N N . ARG A 1 88 ? 10.671 -11.400 -5.862 1.00 84.88 88 ARG A N 1
ATOM 672 C CA . ARG A 1 88 ? 11.798 -10.505 -6.121 1.00 84.88 88 ARG A CA 1
ATOM 673 C C . ARG A 1 88 ? 11.504 -9.121 -5.527 1.00 84.88 88 ARG A C 1
ATOM 675 O O . ARG A 1 88 ? 10.369 -8.928 -5.062 1.00 84.88 88 ARG A O 1
ATOM 682 N N . PRO A 1 89 ? 12.481 -8.196 -5.482 1.00 90.31 89 PRO A N 1
ATOM 683 C CA . PRO A 1 89 ? 12.270 -6.851 -4.977 1.00 90.31 89 PRO A CA 1
ATOM 684 C C . PRO A 1 89 ? 11.047 -6.202 -5.621 1.00 90.31 89 PRO A C 1
ATOM 686 O O . PRO A 1 89 ? 10.967 -6.071 -6.842 1.00 90.31 89 PRO A O 1
ATOM 689 N N . VAL A 1 90 ? 10.074 -5.831 -4.796 1.00 93.38 90 VAL A N 1
ATOM 690 C CA . VAL A 1 90 ? 8.767 -5.369 -5.261 1.00 93.38 90 VAL A CA 1
ATOM 691 C C . VAL A 1 90 ? 8.223 -4.297 -4.334 1.00 93.38 90 VAL A C 1
ATOM 693 O O . VAL A 1 90 ? 8.366 -4.359 -3.111 1.00 93.38 90 VAL A O 1
ATOM 696 N N . SER A 1 91 ? 7.583 -3.298 -4.923 1.00 96.69 91 SER A N 1
ATOM 697 C CA . SER A 1 91 ? 6.725 -2.357 -4.211 1.00 96.69 91 SER A CA 1
ATOM 698 C C . SER A 1 91 ? 5.307 -2.492 -4.703 1.00 96.69 91 SER A C 1
ATOM 700 O O . SER A 1 91 ? 5.081 -2.813 -5.863 1.00 96.69 91 SER A O 1
ATOM 702 N N . VAL A 1 92 ? 4.349 -2.268 -3.819 1.00 97.25 92 VAL A N 1
ATOM 703 C CA . VAL A 1 92 ? 2.950 -2.486 -4.142 1.00 97.25 92 VAL A CA 1
ATOM 704 C C . VAL A 1 92 ? 2.094 -1.380 -3.565 1.00 97.25 92 VAL A C 1
ATOM 706 O O . VAL A 1 92 ? 2.327 -0.924 -2.445 1.00 97.25 92 VAL A O 1
ATOM 709 N N . ILE A 1 93 ? 1.081 -1.005 -4.336 1.00 98.50 93 ILE A N 1
ATOM 710 C CA . ILE A 1 93 ? -0.042 -0.173 -3.920 1.00 98.50 93 ILE A CA 1
ATOM 711 C C . ILE A 1 93 ? -1.330 -0.992 -4.033 1.00 98.50 93 ILE A C 1
ATOM 713 O O . ILE A 1 93 ? -1.544 -1.692 -5.021 1.00 98.50 93 ILE A O 1
ATOM 717 N N . HIS A 1 94 ? -2.188 -0.898 -3.021 1.00 98.12 94 HIS A N 1
ATOM 718 C CA . HIS A 1 94 ? -3.560 -1.404 -3.028 1.00 98.12 94 HIS A CA 1
ATOM 719 C C . HIS A 1 94 ? -4.505 -0.239 -2.727 1.00 98.12 94 HIS A C 1
ATOM 721 O O . HIS A 1 94 ? -4.444 0.332 -1.637 1.00 98.12 94 HIS A O 1
ATOM 727 N N . GLN A 1 95 ? -5.348 0.119 -3.695 1.00 97.69 95 GLN A N 1
ATOM 728 C CA . GLN A 1 95 ? -6.257 1.260 -3.638 1.00 97.69 95 GLN A CA 1
ATOM 729 C C . GLN A 1 95 ? -7.632 0.873 -4.193 1.00 97.69 95 GLN A C 1
ATOM 731 O O . GLN A 1 95 ? -7.786 0.624 -5.391 1.00 97.69 95 GLN A O 1
ATOM 736 N N . GLY A 1 96 ? -8.643 0.849 -3.320 1.00 95.38 96 GLY A N 1
ATOM 737 C CA . GLY A 1 96 ? -9.959 0.301 -3.661 1.00 95.38 96 GLY A CA 1
ATOM 738 C C . GLY A 1 96 ? -9.836 -1.151 -4.125 1.00 95.38 96 GLY A C 1
ATOM 739 O O . GLY A 1 96 ? -9.083 -1.917 -3.535 1.00 95.38 96 GLY A O 1
ATOM 740 N N . ASP A 1 97 ? -10.507 -1.502 -5.219 1.00 97.06 97 ASP A N 1
ATOM 741 C CA . ASP A 1 97 ? -10.445 -2.850 -5.800 1.00 97.06 97 ASP A CA 1
ATOM 742 C C . ASP A 1 97 ? -9.191 -3.093 -6.652 1.00 97.06 97 ASP A C 1
ATOM 744 O O . ASP A 1 97 ? -9.062 -4.142 -7.276 1.00 97.06 97 ASP A O 1
ATOM 748 N N . TRP A 1 98 ? -8.262 -2.139 -6.723 1.00 98.38 98 TRP A N 1
ATOM 749 C CA . TRP A 1 98 ? -7.099 -2.234 -7.597 1.00 98.38 98 TRP A CA 1
ATOM 750 C C . TRP A 1 98 ? -5.809 -2.432 -6.828 1.00 98.38 98 TRP A C 1
ATOM 752 O O . TRP A 1 98 ? -5.572 -1.828 -5.779 1.00 98.38 98 TRP A O 1
ATOM 762 N N . LYS A 1 99 ? -4.928 -3.237 -7.410 1.00 98.56 99 LYS A N 1
ATOM 763 C CA . LYS A 1 99 ? -3.609 -3.501 -6.864 1.00 98.56 99 LYS A CA 1
ATOM 764 C C . LYS A 1 99 ? -2.566 -3.503 -7.967 1.00 98.56 99 LYS A C 1
ATOM 766 O O . LYS A 1 99 ? -2.769 -4.133 -8.998 1.00 98.56 99 LYS A O 1
ATOM 771 N N . LEU A 1 100 ? -1.460 -2.801 -7.741 1.00 98.56 100 LEU A N 1
ATOM 772 C CA . LEU A 1 100 ? -0.350 -2.721 -8.686 1.00 98.56 100 LEU A CA 1
ATOM 773 C C . LEU A 1 100 ? 0.944 -3.165 -8.021 1.00 98.56 100 LEU A C 1
ATOM 775 O O . LEU A 1 100 ? 1.303 -2.649 -6.964 1.00 98.56 100 LEU A O 1
ATOM 779 N N . HIS A 1 101 ? 1.652 -4.089 -8.661 1.00 97.25 101 HIS A N 1
ATOM 780 C CA . HIS A 1 101 ? 3.020 -4.457 -8.320 1.00 97.25 101 HIS A CA 1
ATOM 781 C C . HIS A 1 101 ? 3.994 -3.693 -9.215 1.00 97.25 101 HIS A C 1
ATOM 783 O O . HIS A 1 101 ? 3.809 -3.645 -10.425 1.00 97.25 101 HIS A O 1
ATOM 789 N N . LEU A 1 102 ? 5.042 -3.135 -8.616 1.00 96.31 102 LEU A N 1
ATOM 790 C CA . LEU A 1 102 ? 6.215 -2.596 -9.291 1.00 96.31 102 LEU A CA 1
ATOM 791 C C . LEU A 1 102 ? 7.427 -3.428 -8.879 1.00 96.31 102 LEU A C 1
ATOM 793 O O . LEU A 1 102 ? 7.909 -3.317 -7.748 1.00 96.31 102 LEU A O 1
ATOM 797 N N . TYR A 1 103 ? 7.914 -4.257 -9.789 1.00 92.75 103 TYR A N 1
ATOM 798 C CA . TYR A 1 103 ? 9.141 -5.009 -9.608 1.00 92.75 103 TYR A CA 1
ATOM 799 C C . TYR A 1 103 ? 10.348 -4.131 -9.908 1.00 92.75 103 TYR A C 1
ATOM 801 O O . TYR A 1 103 ? 10.467 -3.528 -10.973 1.00 92.75 103 TYR A O 1
ATOM 809 N N . LEU A 1 104 ? 11.225 -4.025 -8.914 1.00 90.75 104 LEU A N 1
ATOM 810 C CA . LEU A 1 104 ? 12.236 -2.972 -8.874 1.00 90.75 104 LEU A CA 1
ATOM 811 C C . LEU A 1 104 ? 13.420 -3.260 -9.798 1.00 90.75 104 LEU A C 1
ATOM 813 O O . LEU A 1 104 ? 14.052 -2.322 -10.269 1.00 90.75 104 LEU A O 1
ATOM 817 N N . GLU A 1 105 ? 13.701 -4.535 -10.057 1.00 85.94 105 GLU A N 1
ATOM 818 C CA . GLU A 1 105 ? 14.817 -4.970 -10.899 1.00 85.94 105 GLU A CA 1
ATOM 819 C C . GLU A 1 105 ? 14.594 -4.572 -12.367 1.00 85.94 105 GLU A C 1
ATOM 821 O O . GLU A 1 105 ? 15.370 -3.782 -12.891 1.00 85.94 105 GLU A O 1
ATOM 826 N N . GLU A 1 106 ? 13.498 -4.981 -13.018 1.00 86.81 106 GLU A N 1
ATOM 827 C CA . GLU A 1 106 ? 13.197 -4.553 -14.400 1.00 86.81 106 GLU A CA 1
ATOM 828 C C . GLU A 1 106 ? 12.891 -3.065 -14.473 1.00 86.81 106 GLU A C 1
ATOM 830 O O . GLU A 1 106 ? 13.201 -2.423 -15.472 1.00 86.81 106 GLU A O 1
ATOM 835 N N . TRP A 1 107 ? 12.302 -2.481 -13.427 1.00 91.19 107 TRP A N 1
ATOM 836 C CA . TRP A 1 107 ? 12.123 -1.034 -13.409 1.00 91.19 107 TRP A CA 1
ATOM 837 C C . TRP A 1 107 ? 13.468 -0.304 -13.522 1.00 91.19 107 TRP A C 1
ATOM 839 O O . TRP A 1 107 ? 13.582 0.662 -14.274 1.00 91.19 107 TRP A O 1
ATOM 849 N N . ALA A 1 108 ? 14.488 -0.766 -12.797 1.00 88.44 108 ALA A N 1
ATOM 850 C CA . ALA A 1 108 ? 15.809 -0.152 -12.802 1.00 88.44 108 ALA A CA 1
ATOM 851 C C . ALA A 1 108 ? 16.642 -0.524 -14.039 1.00 88.44 108 ALA A C 1
ATOM 853 O O . ALA A 1 108 ? 17.355 0.327 -14.570 1.00 88.44 108 ALA A O 1
ATOM 854 N N . LEU A 1 109 ? 16.564 -1.777 -14.494 1.00 84.94 109 LEU A N 1
ATOM 855 C CA . LEU A 1 109 ? 17.462 -2.338 -15.508 1.00 84.94 109 LEU A CA 1
ATOM 856 C C . LEU A 1 109 ? 16.867 -2.329 -16.925 1.00 84.94 109 LEU A C 1
ATOM 858 O O . LEU A 1 109 ? 17.607 -2.154 -17.892 1.00 84.94 109 LEU A O 1
ATOM 862 N N . ASP A 1 110 ? 15.541 -2.415 -17.059 1.00 88.00 110 ASP A N 1
ATOM 863 C CA . ASP A 1 110 ? 14.845 -2.580 -18.343 1.00 88.00 110 ASP A CA 1
ATOM 864 C C . ASP A 1 110 ? 14.123 -1.291 -18.775 1.00 88.00 110 ASP A C 1
ATOM 866 O O . ASP A 1 110 ? 12.973 -1.301 -19.223 1.00 88.00 110 ASP A O 1
ATOM 870 N N . GLY A 1 111 ? 14.796 -0.146 -18.629 1.00 88.00 111 GLY A N 1
ATOM 871 C CA . GLY A 1 111 ? 14.354 1.136 -19.195 1.00 88.00 111 GLY A CA 1
ATOM 872 C C . GLY A 1 111 ? 13.190 1.822 -18.468 1.00 88.00 111 GLY A C 1
ATOM 873 O O . GLY A 1 111 ? 12.614 2.768 -19.009 1.00 88.00 111 GLY A O 1
ATOM 874 N N . GLY A 1 112 ? 12.834 1.373 -17.259 1.00 91.00 112 GLY A N 1
ATOM 875 C CA . GLY A 1 112 ? 11.846 2.023 -16.397 1.00 91.00 112 GLY A CA 1
ATOM 876 C C . GLY A 1 112 ? 10.521 2.323 -17.095 1.00 91.00 112 GLY A C 1
ATOM 877 O O . GLY A 1 112 ? 9.906 1.445 -17.703 1.00 91.00 112 GLY A O 1
ATOM 878 N N . ARG A 1 113 ? 10.076 3.582 -17.000 1.00 93.44 113 ARG A N 1
ATOM 879 C CA . ARG A 1 113 ? 8.811 4.067 -17.577 1.00 93.44 113 ARG A CA 1
ATOM 880 C C . ARG A 1 113 ? 8.747 3.851 -19.091 1.00 93.44 113 ARG A C 1
ATOM 882 O O . ARG A 1 113 ? 7.726 3.372 -19.579 1.00 93.44 113 ARG A O 1
ATOM 889 N N . ASP A 1 114 ? 9.821 4.178 -19.803 1.00 93.12 114 ASP A N 1
ATOM 890 C CA . ASP A 1 114 ? 9.879 4.101 -21.267 1.00 93.12 114 ASP A CA 1
ATOM 891 C C . ASP A 1 114 ? 9.947 2.648 -21.757 1.00 93.12 114 ASP A C 1
ATOM 893 O O . ASP A 1 114 ? 9.504 2.337 -22.862 1.00 93.12 114 ASP A O 1
ATOM 897 N N . GLY A 1 115 ? 10.449 1.745 -20.909 1.00 91.56 115 GLY A N 1
ATOM 898 C CA . GLY A 1 115 ? 10.512 0.311 -21.171 1.00 91.56 115 GLY A CA 1
ATOM 899 C C . GLY A 1 115 ? 9.194 -0.440 -20.972 1.00 91.56 115 GLY A C 1
ATOM 900 O O . GLY A 1 115 ? 9.081 -1.563 -21.453 1.00 91.56 115 GLY A O 1
ATOM 901 N N . LEU A 1 116 ? 8.176 0.149 -20.330 1.00 92.25 116 LEU A N 1
ATOM 902 C CA . LEU A 1 116 ? 6.911 -0.534 -19.996 1.00 92.25 116 LEU A CA 1
ATOM 903 C C . LEU A 1 116 ? 6.184 -1.243 -21.154 1.00 92.25 116 LEU A C 1
ATOM 905 O O . LEU A 1 116 ? 5.507 -2.230 -20.878 1.00 92.25 116 LEU A O 1
ATOM 909 N N . PRO A 1 117 ? 6.267 -0.808 -22.429 1.00 88.31 117 PRO A N 1
ATOM 910 C CA . PRO A 1 117 ? 5.671 -1.568 -23.529 1.00 88.31 117 PRO A CA 1
ATOM 911 C C . PRO A 1 117 ? 6.294 -2.955 -23.753 1.00 88.31 117 PRO A C 1
ATOM 913 O O . PRO A 1 117 ? 5.676 -3.785 -24.415 1.00 88.31 117 PRO A O 1
ATOM 916 N N . GLY A 1 118 ? 7.515 -3.194 -23.261 1.00 85.44 118 GLY A N 1
ATOM 917 C CA . GLY A 1 118 ? 8.254 -4.443 -23.474 1.00 85.44 118 GLY A CA 1
ATOM 918 C C . GLY A 1 118 ? 8.937 -5.023 -22.235 1.00 85.44 118 GLY A C 1
ATOM 919 O O . GLY A 1 118 ? 9.447 -6.138 -22.314 1.00 85.44 118 GLY A O 1
ATOM 920 N N . ASN A 1 119 ? 8.960 -4.306 -21.111 1.00 87.81 119 ASN A N 1
ATOM 921 C CA . ASN A 1 119 ? 9.438 -4.824 -19.836 1.00 87.81 119 ASN A CA 1
ATOM 922 C C . ASN A 1 119 ? 8.281 -5.405 -19.009 1.00 87.81 119 ASN A C 1
ATOM 924 O O . ASN A 1 119 ? 7.104 -5.225 -19.310 1.00 87.81 119 ASN A O 1
ATOM 928 N N . HIS A 1 120 ? 8.639 -6.121 -17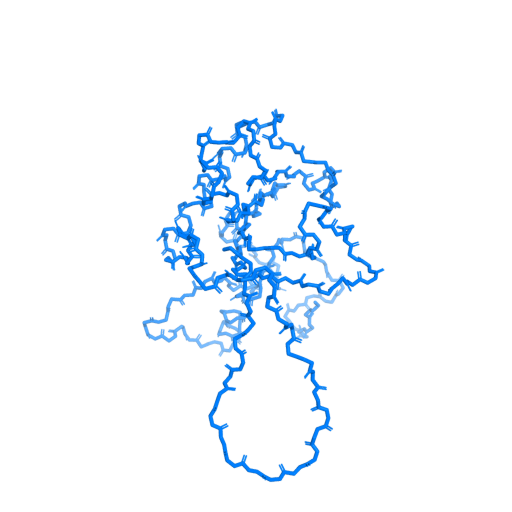.948 1.00 88.19 120 HIS A N 1
ATOM 929 C CA . HIS A 1 120 ? 7.696 -6.770 -17.035 1.00 88.19 120 HIS A CA 1
ATOM 930 C C . HIS A 1 120 ? 7.792 -6.165 -15.630 1.00 88.19 120 HIS A C 1
ATOM 932 O O . HIS A 1 120 ? 7.681 -6.863 -14.620 1.00 88.19 120 HIS A O 1
ATOM 938 N N . ALA A 1 121 ? 8.072 -4.860 -15.567 1.00 92.50 121 ALA A N 1
ATOM 939 C CA . ALA A 1 121 ? 8.268 -4.151 -14.309 1.00 92.50 121 ALA A CA 1
ATOM 940 C C . ALA A 1 121 ? 6.954 -3.936 -13.551 1.00 92.50 121 ALA A C 1
ATOM 942 O O . ALA A 1 121 ? 6.983 -3.714 -12.345 1.00 92.50 121 ALA A O 1
ATOM 943 N N . VAL A 1 122 ? 5.805 -3.980 -14.231 1.00 95.88 122 VAL A N 1
ATOM 944 C CA . VAL A 1 122 ? 4.507 -3.647 -13.639 1.00 95.88 122 VAL A CA 1
ATOM 945 C C . VAL A 1 122 ? 3.486 -4.742 -13.904 1.00 95.88 122 VAL A C 1
ATOM 947 O O . VAL A 1 122 ? 3.311 -5.147 -15.045 1.00 95.88 122 VAL A O 1
ATOM 950 N N . GLU A 1 123 ? 2.766 -5.140 -12.857 1.00 96.38 123 GLU A N 1
ATOM 951 C CA . GLU A 1 123 ? 1.549 -5.955 -12.952 1.00 96.38 123 GLU A CA 1
ATOM 952 C C . GLU A 1 123 ? 0.386 -5.199 -12.299 1.00 96.38 123 GLU A C 1
ATOM 954 O O . GLU A 1 123 ? 0.566 -4.543 -11.269 1.00 96.38 123 GLU A O 1
ATOM 959 N N . LEU A 1 124 ? -0.809 -5.289 -12.878 1.00 98.31 124 LEU A N 1
ATOM 960 C CA . LEU A 1 124 ? -2.025 -4.631 -12.402 1.00 98.31 124 LEU A CA 1
ATOM 961 C C . LEU A 1 124 ? -3.161 -5.646 -12.274 1.00 98.31 124 LEU A C 1
ATOM 963 O O . LEU A 1 124 ? -3.478 -6.349 -13.226 1.00 98.31 124 LEU A O 1
ATOM 967 N N . TYR A 1 125 ? -3.844 -5.646 -11.133 1.00 98.25 125 TYR A N 1
ATOM 968 C CA . TYR A 1 125 ? -4.939 -6.566 -10.839 1.00 98.25 125 TYR A CA 1
ATOM 969 C C . TYR A 1 125 ? -6.180 -5.823 -10.345 1.00 98.25 125 TYR A C 1
ATOM 971 O O . TYR A 1 125 ? -6.076 -4.872 -9.564 1.00 98.25 125 TYR A O 1
ATOM 979 N N . HIS A 1 126 ? -7.354 -6.302 -10.763 1.00 98.19 126 HIS A N 1
ATOM 980 C CA . HIS A 1 126 ? -8.650 -5.896 -10.222 1.00 98.19 126 HIS A CA 1
ATOM 981 C C . HIS A 1 126 ? -9.164 -6.979 -9.264 1.00 98.19 126 HIS A C 1
ATOM 983 O O . HIS A 1 126 ? -9.674 -8.014 -9.683 1.00 98.19 126 HIS A O 1
ATOM 989 N N . LEU A 1 127 ? -8.998 -6.763 -7.963 1.00 96.19 127 LEU A N 1
ATOM 990 C CA . LEU A 1 127 ? -9.200 -7.758 -6.909 1.00 96.19 127 LEU A CA 1
ATOM 991 C C . LEU A 1 127 ? -10.662 -8.164 -6.700 1.00 96.19 127 LEU A C 1
ATOM 993 O O . LEU A 1 127 ? -10.905 -9.265 -6.206 1.00 96.19 127 LEU A O 1
ATOM 997 N N . ALA A 1 128 ? -11.622 -7.311 -7.071 1.00 95.56 128 ALA A N 1
ATOM 998 C CA . ALA A 1 128 ? -13.041 -7.659 -7.005 1.00 95.56 128 ALA A CA 1
ATOM 999 C C . ALA A 1 128 ? -13.393 -8.810 -7.965 1.00 95.56 128 ALA A C 1
ATOM 1001 O O . ALA A 1 128 ? -14.195 -9.676 -7.615 1.00 95.56 128 ALA A O 1
ATOM 1002 N N . ASP A 1 129 ? -12.740 -8.856 -9.130 1.00 96.06 129 ASP A N 1
ATOM 1003 C CA . ASP A 1 129 ? -12.947 -9.899 -10.142 1.00 96.06 129 ASP A CA 1
ATOM 1004 C C . ASP A 1 129 ? -11.878 -11.001 -10.074 1.00 96.06 129 ASP A C 1
ATOM 1006 O O . ASP A 1 129 ? -12.128 -12.148 -10.448 1.00 96.06 129 ASP A O 1
ATOM 1010 N N . ASP A 1 130 ? -10.684 -10.671 -9.576 1.00 94.75 130 ASP A N 1
ATOM 1011 C CA . ASP A 1 130 ? -9.520 -11.551 -9.547 1.00 94.75 130 ASP A CA 1
ATOM 1012 C C . ASP A 1 130 ? -8.748 -11.452 -8.225 1.00 94.75 130 ASP A C 1
ATOM 1014 O O . ASP A 1 130 ? -7.594 -11.026 -8.152 1.00 94.75 130 ASP A O 1
ATOM 1018 N N . ILE A 1 131 ? -9.383 -11.920 -7.149 1.00 92.25 131 ILE A N 1
ATOM 1019 C CA . ILE A 1 131 ? -8.764 -12.004 -5.816 1.00 92.25 131 ILE A CA 1
ATOM 1020 C C . ILE A 1 131 ? -7.477 -12.851 -5.800 1.00 92.25 131 ILE A C 1
ATOM 1022 O O . ILE A 1 131 ? -6.660 -12.742 -4.887 1.00 92.25 131 ILE A O 1
ATOM 1026 N N . GLY A 1 132 ? -7.314 -13.737 -6.789 1.00 90.81 132 GLY A N 1
ATOM 1027 C CA . GLY A 1 132 ? -6.156 -14.611 -6.930 1.00 90.81 132 GLY A CA 1
ATOM 1028 C C . GLY A 1 132 ? -4.975 -13.974 -7.656 1.00 90.81 132 GLY A C 1
ATOM 1029 O O . GLY A 1 132 ? -3.925 -14.619 -7.694 1.00 90.81 132 GLY A O 1
ATOM 1030 N N . GLU A 1 133 ? -5.144 -12.765 -8.210 1.00 93.56 133 GLU A N 1
ATOM 1031 C CA . GLU A 1 133 ? -4.128 -12.042 -8.985 1.00 93.56 133 GLU A CA 1
ATOM 1032 C C . GLU A 1 133 ? -3.513 -12.937 -10.076 1.00 93.56 133 GLU A C 1
ATOM 1034 O O . GLU A 1 133 ? -2.317 -13.251 -10.065 1.00 93.56 133 GLU A O 1
ATOM 1039 N N . ARG A 1 134 ? -4.369 -13.455 -10.957 1.00 90.62 134 ARG A N 1
ATOM 1040 C CA . ARG A 1 134 ? -4.033 -14.408 -12.023 1.00 90.62 134 ARG A CA 1
ATOM 1041 C C . ARG A 1 134 ? -3.997 -13.773 -13.407 1.00 90.62 134 ARG A C 1
ATOM 1043 O O . ARG A 1 134 ? -3.361 -14.338 -14.292 1.00 90.62 134 ARG A O 1
ATOM 1050 N N . HIS A 1 135 ? -4.666 -12.642 -13.593 1.00 93.25 135 HIS A N 1
ATOM 1051 C CA . HIS A 1 135 ? -4.790 -11.953 -14.870 1.00 93.25 135 HIS A CA 1
ATOM 1052 C C . HIS A 1 135 ? -4.196 -10.555 -14.741 1.00 93.25 135 HIS A C 1
ATOM 1054 O O . HIS A 1 135 ? -4.806 -9.663 -14.154 1.00 93.25 135 HIS A O 1
ATOM 1060 N N . ASP A 1 136 ? -2.984 -10.383 -15.265 1.00 95.06 136 ASP A N 1
ATOM 1061 C CA . ASP A 1 136 ? -2.353 -9.070 -15.333 1.00 95.06 136 ASP A CA 1
ATOM 1062 C C . ASP A 1 136 ? -3.054 -8.193 -16.384 1.00 95.06 136 ASP A C 1
ATOM 1064 O O . ASP A 1 136 ? -3.090 -8.524 -17.566 1.00 95.06 136 ASP A O 1
ATOM 1068 N N . LEU A 1 137 ? -3.589 -7.059 -15.936 1.00 97.38 137 LEU A N 1
ATOM 1069 C CA . LEU A 1 137 ? -4.286 -6.056 -16.740 1.00 97.38 137 LEU A CA 1
ATOM 1070 C C . LEU A 1 137 ? -3.387 -4.862 -17.103 1.00 97.38 137 LEU A C 1
ATOM 1072 O O . LEU A 1 137 ? -3.878 -3.865 -17.638 1.00 97.38 137 LEU A O 1
ATOM 1076 N N . SER A 1 138 ? -2.083 -4.914 -16.809 1.00 96.62 138 SER A N 1
ATOM 1077 C CA . SER A 1 138 ? -1.154 -3.789 -16.989 1.00 96.62 138 SER A CA 1
ATOM 1078 C C . SER A 1 138 ? -1.062 -3.307 -18.444 1.00 96.62 138 SER A C 1
ATOM 1080 O O . SER A 1 138 ? -0.942 -2.104 -18.692 1.00 96.62 138 SER A O 1
ATOM 1082 N N . ALA A 1 139 ? -1.164 -4.218 -19.415 1.00 95.19 139 ALA A N 1
ATOM 1083 C CA . ALA A 1 139 ? -1.145 -3.903 -20.845 1.00 95.19 139 ALA A CA 1
ATOM 1084 C C . ALA A 1 139 ? -2.517 -3.466 -21.392 1.00 95.19 139 ALA A C 1
ATOM 1086 O O . ALA A 1 139 ? -2.587 -2.781 -22.412 1.00 95.19 139 ALA A O 1
ATOM 1087 N N . GLU A 1 140 ? -3.604 -3.840 -20.715 1.00 96.38 140 GLU A N 1
ATOM 1088 C CA . GLU A 1 140 ? -4.981 -3.608 -21.167 1.00 96.38 140 GLU A CA 1
ATOM 1089 C C . GLU A 1 140 ? -5.582 -2.329 -20.570 1.00 96.38 140 GLU A C 1
ATOM 1091 O O . GLU A 1 140 ? -6.392 -1.658 -21.208 1.00 96.38 140 GLU A O 1
ATOM 1096 N N . ASN A 1 141 ? -5.162 -1.952 -19.358 1.00 97.25 141 ASN A N 1
ATOM 1097 C CA . ASN A 1 141 ? -5.700 -0.812 -18.625 1.00 97.25 141 ASN A CA 1
ATOM 1098 C C . ASN A 1 141 ? -4.612 0.217 -18.286 1.00 97.25 141 ASN A C 1
ATOM 1100 O O . ASN A 1 141 ? -4.274 0.461 -17.125 1.00 97.25 141 ASN A O 1
ATOM 1104 N N . LEU A 1 142 ? -4.069 0.843 -19.335 1.00 96.94 142 LEU A N 1
ATOM 1105 C CA . LEU A 1 142 ? -2.955 1.796 -19.237 1.00 96.94 142 LEU A CA 1
ATOM 1106 C C . LEU A 1 142 ? -3.274 2.982 -18.320 1.00 96.94 142 LEU A C 1
ATOM 1108 O O . LEU A 1 142 ? -2.424 3.396 -17.539 1.00 96.94 142 LEU A O 1
ATOM 1112 N N . GLY A 1 143 ? -4.506 3.498 -18.377 1.00 98.06 143 GLY A N 1
ATOM 1113 C CA . GLY A 1 143 ? -4.927 4.623 -17.541 1.00 98.06 143 GLY A CA 1
ATOM 1114 C C . GLY A 1 143 ? -4.841 4.290 -16.053 1.00 98.06 143 GLY A C 1
ATOM 1115 O O . GLY A 1 143 ? -4.237 5.041 -15.289 1.00 98.06 143 GLY A O 1
ATOM 1116 N N . LYS A 1 144 ? -5.376 3.130 -15.647 1.00 98.44 144 LYS A N 1
ATOM 1117 C CA . LYS A 1 144 ? -5.341 2.701 -14.246 1.00 98.44 144 LYS A CA 1
ATOM 1118 C C . LYS A 1 144 ? -3.947 2.279 -13.794 1.00 98.44 144 LYS A C 1
ATOM 1120 O O . LYS A 1 144 ? -3.550 2.591 -12.673 1.00 98.44 144 LYS A O 1
ATOM 1125 N N . ARG A 1 145 ? -3.188 1.622 -14.675 1.00 98.12 145 ARG A N 1
ATOM 1126 C CA . ARG A 1 145 ? -1.776 1.299 -14.440 1.00 98.12 145 ARG A CA 1
ATOM 1127 C C . ARG A 1 145 ? -0.984 2.565 -14.128 1.00 98.12 145 ARG A C 1
ATOM 1129 O O . ARG A 1 145 ? -0.262 2.606 -13.139 1.00 98.12 145 ARG A O 1
ATOM 1136 N N . ASP A 1 146 ? -1.118 3.588 -14.966 1.00 98.25 146 ASP A N 1
ATOM 1137 C CA . ASP A 1 146 ? -0.332 4.813 -14.855 1.00 98.25 146 ASP A CA 1
ATOM 1138 C C . ASP A 1 146 ? -0.746 5.638 -13.631 1.00 98.25 146 ASP A C 1
ATOM 1140 O O . ASP A 1 146 ? 0.124 6.166 -12.944 1.00 98.25 146 ASP A O 1
ATOM 1144 N N . GLU A 1 147 ? -2.044 5.685 -13.312 1.00 98.56 147 GLU A N 1
ATOM 1145 C CA . GLU A 1 147 ? -2.572 6.287 -12.079 1.00 98.56 147 GLU A CA 1
ATOM 1146 C C . GLU A 1 147 ? -1.899 5.692 -10.833 1.00 98.56 147 GLU A C 1
ATOM 1148 O O . GLU A 1 147 ? -1.296 6.417 -10.039 1.00 98.56 147 GLU A O 1
ATOM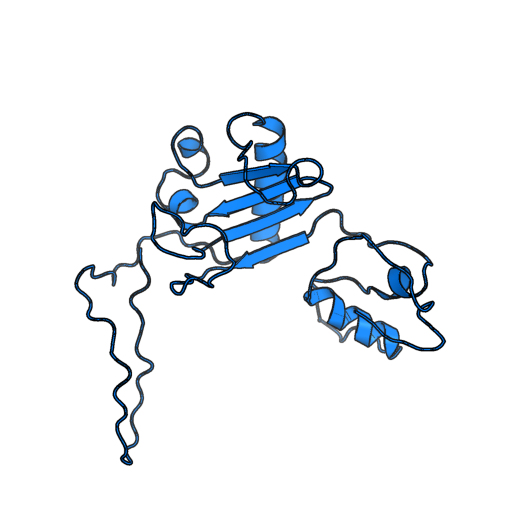 1153 N N . LEU A 1 148 ? -1.963 4.366 -10.676 1.00 98.69 148 LEU A N 1
ATOM 1154 C CA . LEU A 1 148 ? -1.440 3.696 -9.486 1.00 98.69 148 LEU A CA 1
ATOM 1155 C C . LEU A 1 148 ? 0.088 3.672 -9.448 1.00 98.69 148 LEU A C 1
ATOM 1157 O O . LEU A 1 148 ? 0.669 3.786 -8.370 1.00 98.69 148 LEU A O 1
ATOM 1161 N N . LEU A 1 149 ? 0.749 3.556 -10.602 1.00 98.31 149 LEU A N 1
ATOM 1162 C CA . LEU A 1 149 ? 2.204 3.625 -10.666 1.00 98.31 149 LEU A CA 1
ATOM 1163 C C . LEU A 1 149 ? 2.706 5.002 -10.223 1.00 98.31 149 LEU A C 1
ATOM 1165 O O . LEU A 1 149 ? 3.645 5.073 -9.435 1.00 98.31 149 LEU A O 1
ATOM 1169 N N . ASN A 1 150 ? 2.071 6.085 -10.679 1.00 98.19 150 ASN A N 1
ATOM 1170 C CA . ASN A 1 150 ? 2.438 7.433 -10.253 1.00 98.19 150 ASN A CA 1
ATOM 1171 C C . ASN A 1 150 ? 2.249 7.598 -8.740 1.00 98.19 150 ASN A C 1
ATOM 1173 O O . ASN A 1 150 ? 3.181 8.021 -8.061 1.00 98.19 150 ASN A O 1
ATOM 1177 N N . ALA A 1 151 ? 1.106 7.167 -8.196 1.00 98.38 151 ALA A N 1
ATOM 1178 C CA . ALA A 1 151 ? 0.853 7.211 -6.754 1.00 98.38 151 ALA A CA 1
ATOM 1179 C C . ALA A 1 151 ? 1.887 6.398 -5.946 1.00 98.38 151 ALA A C 1
ATOM 1181 O O . ALA A 1 151 ? 2.321 6.820 -4.873 1.00 98.38 151 ALA A O 1
ATOM 1182 N N . LEU A 1 152 ? 2.320 5.243 -6.461 1.00 98.00 152 LEU A N 1
ATOM 1183 C CA . LEU A 1 152 ? 3.348 4.416 -5.826 1.00 98.00 152 LEU A CA 1
ATOM 1184 C C . LEU A 1 152 ? 4.733 5.085 -5.846 1.00 98.00 152 LEU A C 1
ATOM 1186 O O . LEU A 1 152 ? 5.437 5.051 -4.836 1.00 98.00 152 LEU A O 1
ATOM 1190 N N . LEU A 1 153 ? 5.117 5.709 -6.962 1.00 96.06 153 LEU A N 1
ATOM 1191 C CA . LEU A 1 153 ? 6.387 6.435 -7.092 1.00 96.06 153 LEU A CA 1
ATOM 1192 C C . LEU A 1 153 ? 6.411 7.713 -6.235 1.00 96.06 153 LEU A C 1
ATOM 1194 O O . LEU A 1 153 ? 7.430 8.029 -5.619 1.00 96.06 153 LEU A O 1
ATOM 1198 N N . GLU A 1 154 ? 5.287 8.424 -6.136 1.00 96.69 154 GLU A N 1
ATOM 1199 C CA . GLU A 1 154 ? 5.120 9.552 -5.213 1.00 96.69 154 GLU A CA 1
ATOM 1200 C C . GLU A 1 154 ? 5.271 9.101 -3.757 1.00 96.69 154 GLU A C 1
ATOM 1202 O O . GLU A 1 154 ? 5.985 9.734 -2.971 1.00 96.69 154 GLU A O 1
ATOM 1207 N N . TRP A 1 155 ? 4.667 7.962 -3.401 1.00 96.12 155 TRP A N 1
ATOM 1208 C CA . TRP A 1 155 ? 4.844 7.375 -2.080 1.00 96.12 155 TRP A CA 1
ATOM 1209 C C . TRP A 1 155 ? 6.310 7.010 -1.808 1.00 96.12 155 TRP A C 1
ATOM 1211 O O . TRP A 1 155 ? 6.823 7.375 -0.748 1.00 96.12 155 TRP A O 1
ATOM 1221 N N . HIS A 1 156 ? 7.024 6.384 -2.755 1.00 94.75 156 HIS A N 1
ATOM 1222 C CA . HIS A 1 156 ? 8.466 6.114 -2.621 1.00 94.75 156 HIS A CA 1
ATOM 1223 C C . HIS A 1 156 ? 9.275 7.364 -2.297 1.00 94.75 156 HIS A C 1
ATOM 1225 O O . HIS A 1 156 ? 10.086 7.332 -1.369 1.00 94.75 156 HIS A O 1
ATOM 1231 N N . ALA A 1 157 ? 9.037 8.457 -3.026 1.00 93.44 157 ALA A N 1
ATOM 1232 C CA . ALA A 1 157 ? 9.713 9.726 -2.791 1.00 93.44 157 ALA A CA 1
ATOM 1233 C C . ALA A 1 157 ? 9.406 10.275 -1.388 1.00 93.44 157 ALA A C 1
ATOM 1235 O O . ALA A 1 157 ? 10.306 10.761 -0.705 1.00 93.44 157 ALA A O 1
ATOM 1236 N N . SER A 1 158 ? 8.155 10.146 -0.932 1.00 93.75 158 SER A N 1
ATOM 1237 C CA . SER A 1 158 ? 7.718 10.645 0.378 1.00 93.75 158 SER A CA 1
ATOM 1238 C C . SER A 1 158 ? 8.366 9.923 1.565 1.00 93.75 158 SER A C 1
ATOM 1240 O O . SER A 1 158 ? 8.659 10.558 2.577 1.00 93.75 158 SER A O 1
ATOM 1242 N N . VAL A 1 159 ? 8.628 8.615 1.444 1.00 91.88 159 VAL A N 1
ATOM 1243 C CA . VAL A 1 159 ? 9.202 7.792 2.527 1.00 91.88 159 VAL A CA 1
ATOM 1244 C C . VAL A 1 159 ? 10.705 7.549 2.383 1.00 91.88 159 VAL A C 1
ATOM 1246 O O . VAL A 1 159 ? 11.304 6.911 3.247 1.00 91.88 159 VAL A O 1
ATOM 1249 N N . GLY A 1 160 ? 11.323 8.027 1.298 1.00 90.88 160 GLY A N 1
ATOM 1250 C CA . GLY A 1 160 ? 12.726 7.752 0.985 1.00 90.88 160 GLY A CA 1
ATOM 1251 C C . GLY A 1 160 ? 12.995 6.261 0.768 1.00 90.88 160 GLY A C 1
ATOM 1252 O O . GLY A 1 160 ? 13.982 5.732 1.282 1.00 90.88 160 GLY A O 1
ATOM 1253 N N . ALA A 1 161 ? 12.094 5.569 0.063 1.00 87.94 161 ALA A N 1
ATOM 1254 C CA . ALA A 1 161 ? 12.243 4.143 -0.212 1.00 87.94 161 ALA A CA 1
ATOM 1255 C C . ALA A 1 161 ? 13.538 3.872 -0.994 1.00 87.94 161 ALA A C 1
ATOM 1257 O O . ALA A 1 161 ? 13.859 4.576 -1.951 1.00 87.94 161 ALA A O 1
ATOM 1258 N N . LEU A 1 162 ? 14.279 2.838 -0.590 1.00 81.06 162 LEU A N 1
ATOM 1259 C CA . LEU A 1 162 ? 15.512 2.457 -1.270 1.00 81.06 162 LEU A CA 1
ATOM 1260 C C . LEU A 1 162 ? 15.173 1.740 -2.572 1.00 81.06 162 LEU A C 1
ATOM 1262 O O . LEU A 1 162 ? 14.574 0.665 -2.565 1.00 81.06 162 LEU A O 1
ATOM 1266 N N . LEU A 1 163 ? 15.591 2.328 -3.685 1.00 79.25 163 LEU A N 1
ATOM 1267 C CA . LEU A 1 163 ? 15.455 1.735 -5.003 1.00 79.25 163 LEU A CA 1
ATOM 1268 C C . LEU A 1 163 ? 16.836 1.301 -5.508 1.00 79.25 163 LEU A C 1
ATOM 1270 O O . LEU A 1 163 ? 17.798 2.061 -5.379 1.00 79.25 163 LEU A O 1
ATOM 1274 N N . PRO A 1 164 ? 16.973 0.080 -6.051 1.00 72.50 164 PRO A N 1
ATOM 1275 C CA . PRO A 1 164 ? 18.168 -0.274 -6.796 1.00 72.50 164 PRO A CA 1
ATOM 1276 C C . PRO A 1 164 ? 18.242 0.615 -8.043 1.00 72.50 164 PRO A C 1
ATOM 1278 O O . PRO A 1 164 ? 17.241 0.840 -8.720 1.00 72.50 164 PRO A O 1
ATOM 1281 N N . HIS A 1 165 ? 19.427 1.149 -8.321 1.00 71.44 165 HIS A N 1
ATOM 1282 C CA . HIS A 1 165 ? 19.671 2.014 -9.482 1.00 71.44 165 HIS A CA 1
ATOM 1283 C C . HIS A 1 165 ? 20.864 1.552 -10.322 1.00 71.44 165 HIS A C 1
ATOM 1285 O O . HIS A 1 165 ? 21.023 2.001 -11.452 1.00 71.44 165 HIS A O 1
ATOM 1291 N N . GLU A 1 166 ? 21.698 0.664 -9.781 1.00 72.56 166 GLU A N 1
ATOM 1292 C CA . GLU A 1 166 ? 22.908 0.175 -10.430 1.00 72.56 166 GLU A CA 1
ATOM 1293 C C . GLU A 1 166 ? 23.022 -1.339 -10.232 1.00 72.56 166 GLU A C 1
ATOM 1295 O O . GLU A 1 166 ? 22.710 -1.819 -9.136 1.00 72.56 166 GLU A O 1
ATOM 1300 N N . PRO A 1 167 ? 23.509 -2.082 -11.244 1.00 72.69 167 PRO A N 1
ATOM 1301 C CA . PRO A 1 167 ? 23.860 -3.484 -11.081 1.00 72.69 167 PRO A CA 1
ATOM 1302 C C . PRO A 1 167 ? 24.909 -3.672 -9.985 1.00 72.69 167 PRO A C 1
ATOM 1304 O O . PRO A 1 167 ? 25.888 -2.930 -9.893 1.00 72.69 167 PRO A O 1
ATOM 1307 N N . ASN A 1 168 ? 24.748 -4.724 -9.200 1.00 75.94 168 ASN A N 1
ATOM 1308 C CA . ASN A 1 168 ? 25.644 -5.157 -8.153 1.00 75.94 168 ASN A CA 1
ATOM 1309 C C . ASN A 1 168 ? 27.003 -5.528 -8.767 1.00 75.94 168 ASN A C 1
ATOM 1311 O O . ASN A 1 168 ? 27.139 -6.589 -9.389 1.00 75.94 168 ASN A O 1
ATOM 1315 N N . PRO A 1 169 ? 28.061 -4.730 -8.531 1.00 80.38 169 PRO A N 1
ATOM 13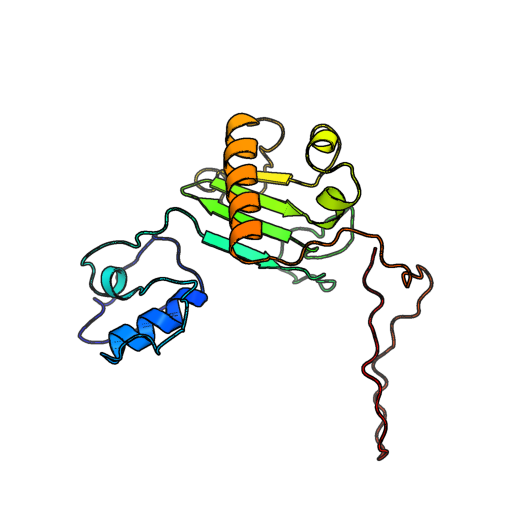16 C CA . PRO A 1 169 ? 29.379 -4.991 -9.102 1.00 80.38 169 PRO A CA 1
ATOM 1317 C C . PRO A 1 169 ? 30.039 -6.248 -8.513 1.00 80.38 169 PRO A C 1
ATOM 1319 O O . PRO A 1 169 ? 31.081 -6.682 -8.996 1.00 80.38 169 PRO A O 1
ATOM 1322 N N . GLN A 1 170 ? 29.470 -6.818 -7.443 1.00 80.50 170 GLN A N 1
ATOM 1323 C CA . GLN A 1 170 ? 29.943 -8.040 -6.789 1.00 80.50 170 GLN A CA 1
ATOM 1324 C C . GLN A 1 170 ? 29.187 -9.295 -7.246 1.00 80.50 170 GLN A C 1
ATOM 1326 O O . GLN A 1 170 ? 29.415 -10.365 -6.677 1.00 80.50 170 GLN A O 1
ATOM 1331 N N . TYR A 1 171 ? 28.273 -9.182 -8.215 1.00 76.62 171 TYR A N 1
ATOM 1332 C CA . TYR A 1 171 ? 27.552 -10.335 -8.739 1.00 76.62 171 TYR A CA 1
ATOM 1333 C C . TYR A 1 171 ? 28.515 -11.303 -9.442 1.00 76.62 171 TYR A C 1
ATOM 1335 O O . TYR A 1 171 ? 29.217 -10.937 -10.383 1.00 76.62 171 TYR A O 1
ATOM 1343 N N . ASP A 1 172 ? 28.528 -12.555 -8.985 1.00 77.81 172 ASP A N 1
ATOM 1344 C CA . ASP A 1 172 ? 29.243 -13.657 -9.626 1.00 77.81 172 ASP A CA 1
ATOM 1345 C C . ASP A 1 172 ? 28.256 -14.813 -9.853 1.00 77.81 172 ASP A C 1
ATOM 1347 O O . ASP A 1 172 ? 27.816 -15.435 -8.879 1.00 77.81 172 ASP A O 1
ATOM 1351 N N . PRO A 1 173 ? 27.913 -15.142 -11.114 1.00 74.69 173 PRO A N 1
ATOM 1352 C CA . PRO A 1 173 ? 26.982 -16.228 -11.422 1.00 74.69 173 PRO A CA 1
ATOM 1353 C C . PRO A 1 173 ? 27.508 -17.613 -11.006 1.00 74.69 173 PRO A C 1
ATOM 1355 O O . PRO A 1 173 ? 26.738 -18.570 -10.955 1.00 74.69 173 PRO A O 1
ATOM 1358 N N . ASN A 1 174 ? 28.803 -17.740 -10.690 1.00 80.94 174 ASN A N 1
ATOM 1359 C CA . ASN A 1 174 ? 29.438 -18.982 -10.244 1.00 80.94 174 ASN A CA 1
ATOM 1360 C C . ASN A 1 174 ? 29.669 -19.034 -8.723 1.00 80.94 174 ASN A C 1
ATOM 1362 O O . ASN A 1 174 ? 30.281 -19.990 -8.226 1.00 80.94 174 ASN A O 1
ATOM 1366 N N . ALA A 1 175 ? 29.195 -18.034 -7.969 1.00 76.06 175 ALA A N 1
ATOM 1367 C CA . ALA A 1 175 ? 29.366 -17.989 -6.525 1.00 76.06 175 ALA A CA 1
ATOM 1368 C C . ALA A 1 175 ? 28.732 -19.223 -5.859 1.00 76.06 175 ALA A C 1
ATOM 1370 O O . ALA A 1 175 ? 27.537 -19.500 -5.981 1.00 76.06 175 ALA A O 1
ATOM 1371 N N . LYS A 1 176 ? 29.532 -19.990 -5.108 1.00 63.06 176 LYS A N 1
ATOM 1372 C CA . LYS A 1 176 ? 29.023 -21.156 -4.373 1.00 63.06 176 LYS A CA 1
ATOM 1373 C C . LYS A 1 176 ? 28.197 -20.694 -3.173 1.00 63.06 176 LYS A C 1
ATOM 1375 O O . LYS A 1 176 ? 28.733 -20.070 -2.258 1.00 63.06 176 LYS A O 1
ATOM 1380 N N . ILE A 1 177 ? 26.918 -21.073 -3.130 1.00 58.44 177 ILE A N 1
ATOM 1381 C CA . ILE A 1 177 ? 26.053 -20.863 -1.961 1.00 58.44 177 ILE A CA 1
ATOM 1382 C C . ILE A 1 177 ? 26.696 -21.567 -0.760 1.00 58.44 177 ILE A C 1
ATOM 1384 O O . ILE A 1 177 ? 26.836 -22.791 -0.745 1.00 58.44 177 ILE A O 1
ATOM 1388 N N . GLY A 1 178 ? 27.113 -20.796 0.246 1.00 47.69 178 GLY A N 1
ATOM 1389 C CA . GLY A 1 178 ? 27.734 -21.330 1.456 1.00 47.69 178 GLY A CA 1
ATOM 1390 C C . GLY A 1 178 ? 26.805 -22.324 2.154 1.00 47.69 178 GLY A C 1
ATOM 1391 O O . GLY A 1 178 ? 25.819 -21.936 2.783 1.00 47.69 178 GLY A O 1
ATOM 1392 N N . GLY A 1 179 ? 27.111 -23.617 2.041 1.00 36.12 179 GLY A N 1
ATOM 1393 C CA . GLY A 1 179 ? 26.385 -24.672 2.737 1.00 36.12 179 GLY A CA 1
ATOM 1394 C C . GLY A 1 179 ? 26.449 -24.453 4.248 1.00 36.12 179 GLY A C 1
ATOM 1395 O O . GLY A 1 179 ? 27.519 -24.201 4.802 1.00 36.12 179 GLY A O 1
ATOM 1396 N N . LYS A 1 180 ? 25.305 -24.563 4.936 1.00 42.16 180 LYS A N 1
ATOM 1397 C CA . LYS A 1 180 ? 25.253 -24.603 6.405 1.00 42.16 180 LYS A CA 1
ATOM 1398 C C . LYS A 1 180 ? 25.959 -25.869 6.901 1.00 42.16 180 LYS A C 1
ATOM 1400 O O . LYS A 1 180 ? 25.325 -26.894 7.141 1.00 42.16 180 LYS A O 1
ATOM 1405 N N . GLY A 1 181 ? 27.277 -25.801 7.054 1.00 32.84 181 GLY A N 1
ATOM 1406 C CA . GLY A 1 181 ? 28.056 -26.823 7.737 1.00 32.84 181 GLY A CA 1
ATOM 1407 C C . GLY A 1 181 ? 27.645 -26.886 9.207 1.00 32.84 181 GLY A C 1
ATOM 1408 O O . GLY A 1 181 ? 27.827 -25.926 9.953 1.00 32.84 181 GLY A O 1
ATOM 1409 N N . LYS A 1 182 ? 27.087 -28.021 9.640 1.00 39.06 182 LYS A N 1
ATOM 1410 C CA . LYS A 1 182 ? 26.985 -28.370 11.062 1.00 39.06 182 LYS A CA 1
ATOM 1411 C C . LYS A 1 182 ? 28.403 -28.605 11.598 1.00 39.06 182 LYS A C 1
ATOM 1413 O O . LYS A 1 182 ? 28.907 -29.719 11.523 1.00 39.06 182 LYS A O 1
ATOM 1418 N N . GLY A 1 183 ? 29.038 -27.566 12.132 1.00 31.02 183 GLY A N 1
ATOM 1419 C CA . GLY A 1 183 ? 30.3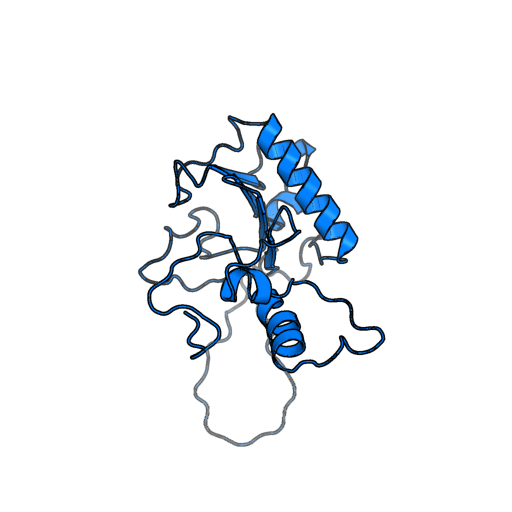13 -27.656 12.845 1.00 31.02 183 GLY A CA 1
ATOM 1420 C C . GLY A 1 183 ? 30.134 -27.333 14.326 1.00 31.02 183 GLY A C 1
ATOM 1421 O O . GLY A 1 183 ? 29.870 -26.189 14.682 1.00 31.02 183 GLY A O 1
ATOM 1422 N N . LYS A 1 184 ? 30.267 -28.341 15.196 1.00 33.41 184 LYS A N 1
ATOM 1423 C CA . LYS A 1 184 ? 30.545 -28.149 16.629 1.00 33.41 184 LYS A CA 1
ATOM 1424 C C . LYS A 1 184 ? 31.958 -27.564 16.772 1.00 33.41 184 LYS A C 1
ATOM 1426 O O . LYS A 1 184 ? 32.880 -28.143 16.211 1.00 33.41 184 LYS A O 1
ATOM 1431 N N . GLY A 1 185 ? 32.141 -26.521 17.585 1.00 29.52 185 GLY A N 1
ATOM 1432 C CA . GLY A 1 185 ? 33.465 -26.142 18.103 1.00 29.52 185 GLY A CA 1
ATOM 1433 C C . GLY A 1 185 ? 33.714 -24.636 18.215 1.00 29.52 185 GLY A C 1
ATOM 1434 O O . GLY A 1 185 ? 33.576 -23.906 17.244 1.00 29.52 185 GLY A O 1
ATOM 1435 N N . ASN A 1 186 ? 34.087 -24.206 19.423 1.00 33.81 186 ASN A N 1
ATOM 1436 C CA . ASN A 1 186 ? 34.494 -22.858 19.837 1.00 33.81 186 ASN A CA 1
ATOM 1437 C C . ASN A 1 186 ? 35.417 -22.112 18.856 1.00 33.81 186 ASN A C 1
ATOM 1439 O O . ASN A 1 186 ? 36.437 -22.651 18.436 1.00 33.81 186 ASN A O 1
ATOM 1443 N N . GLY A 1 187 ? 35.161 -20.814 18.654 1.00 28.20 187 GLY A N 1
ATOM 1444 C CA . GLY A 1 187 ? 36.140 -19.885 18.083 1.00 28.20 187 GLY A CA 1
ATOM 1445 C C . GLY A 1 187 ? 35.539 -18.533 17.697 1.00 28.20 187 GLY A C 1
ATOM 1446 O O . GLY A 1 187 ? 34.627 -18.467 16.883 1.00 28.20 187 GLY A O 1
ATOM 1447 N N . LYS A 1 188 ? 36.053 -17.450 18.293 1.00 35.34 188 LYS A N 1
ATOM 1448 C CA . LYS A 1 188 ? 35.780 -16.051 17.921 1.00 35.34 188 LYS A CA 1
ATOM 1449 C C . LYS A 1 188 ? 36.078 -15.820 16.430 1.00 35.34 188 LYS A C 1
ATOM 1451 O O . LYS A 1 188 ? 37.148 -16.204 15.974 1.00 35.34 188 LYS A O 1
ATOM 1456 N N . GLY A 1 189 ? 35.206 -15.109 15.714 1.00 27.95 189 GLY A N 1
ATOM 1457 C CA . GLY A 1 189 ? 35.502 -14.643 14.356 1.00 27.95 189 GLY A CA 1
ATOM 1458 C C . GLY A 1 189 ? 34.329 -13.929 13.691 1.00 27.95 189 GLY A C 1
ATOM 1459 O O . GLY A 1 189 ? 33.273 -14.516 13.485 1.00 27.95 189 GLY A O 1
ATOM 1460 N N . GLN A 1 190 ? 34.524 -12.646 13.389 1.00 32.56 190 GLN A N 1
ATOM 1461 C CA . GLN A 1 190 ? 33.661 -11.813 12.553 1.00 32.56 190 GLN A CA 1
ATOM 1462 C C . GLN A 1 190 ? 33.498 -12.408 11.146 1.00 32.56 190 GLN A C 1
ATOM 1464 O O . GLN A 1 190 ? 34.436 -12.980 10.601 1.00 32.56 190 GLN A O 1
ATOM 1469 N N . GLY A 1 191 ? 32.328 -12.194 10.539 1.00 28.86 191 GLY A N 1
ATOM 1470 C CA . GLY A 1 191 ? 32.091 -12.473 9.122 1.00 28.86 191 GLY A CA 1
ATOM 1471 C C . GLY A 1 191 ? 30.670 -12.950 8.860 1.00 28.86 191 GLY A C 1
ATOM 1472 O O . GLY A 1 191 ? 30.423 -14.147 8.744 1.00 28.86 191 GLY A O 1
ATOM 1473 N N . LYS A 1 192 ? 29.709 -12.022 8.767 1.00 32.47 192 LYS A N 1
ATOM 1474 C CA . LYS A 1 192 ? 28.399 -12.338 8.183 1.00 32.47 192 LYS A CA 1
ATOM 1475 C C . LYS A 1 192 ? 28.633 -12.662 6.706 1.00 32.47 192 LYS A C 1
ATOM 1477 O O . LYS A 1 192 ? 29.026 -11.780 5.949 1.00 32.47 192 LYS A O 1
ATOM 1482 N N . GLY A 1 193 ? 28.432 -13.923 6.323 1.00 30.50 193 GLY A N 1
ATOM 1483 C CA . GLY A 1 193 ? 28.481 -14.355 4.931 1.00 30.50 193 GLY A CA 1
ATOM 1484 C C . GLY A 1 193 ? 27.482 -13.551 4.105 1.00 30.50 193 GLY A C 1
ATOM 1485 O O . GLY A 1 193 ? 26.276 -13.642 4.336 1.00 30.50 193 GLY A O 1
ATOM 1486 N N . LYS A 1 194 ? 27.999 -12.736 3.182 1.00 33.09 194 LYS A N 1
ATOM 1487 C CA . LYS A 1 194 ? 27.205 -12.097 2.137 1.00 33.09 194 LYS A CA 1
ATOM 1488 C C . LYS A 1 194 ? 26.677 -13.205 1.235 1.00 33.09 194 LYS A C 1
ATOM 1490 O O . LYS A 1 194 ? 27.458 -13.930 0.622 1.00 33.09 194 LYS A O 1
ATOM 1495 N N . LYS A 1 195 ? 25.357 -13.357 1.198 1.00 41.75 195 LYS A N 1
ATOM 1496 C CA . LYS A 1 195 ? 24.710 -13.986 0.053 1.00 41.75 195 LYS A CA 1
ATOM 1497 C C . LYS A 1 195 ? 24.952 -13.060 -1.138 1.00 41.75 195 LYS A C 1
ATOM 1499 O O . LYS A 1 195 ? 24.876 -11.845 -0.981 1.00 41.75 195 LYS A O 1
ATOM 1504 N N . SER A 1 196 ? 25.337 -13.628 -2.271 1.00 43.38 196 SER A N 1
ATOM 1505 C CA . SER A 1 196 ? 25.397 -12.906 -3.535 1.00 43.38 196 SER A CA 1
ATOM 1506 C C . SER A 1 196 ? 23.959 -12.674 -3.989 1.00 43.38 196 SER A C 1
ATOM 1508 O O . SER A 1 196 ? 23.326 -13.595 -4.506 1.00 43.38 196 SER A O 1
ATOM 1510 N N . ASP A 1 197 ? 23.435 -11.485 -3.705 1.00 44.28 197 ASP A N 1
ATOM 1511 C CA . ASP A 1 197 ? 22.173 -11.025 -4.277 1.00 44.28 197 ASP A CA 1
ATOM 1512 C C . ASP A 1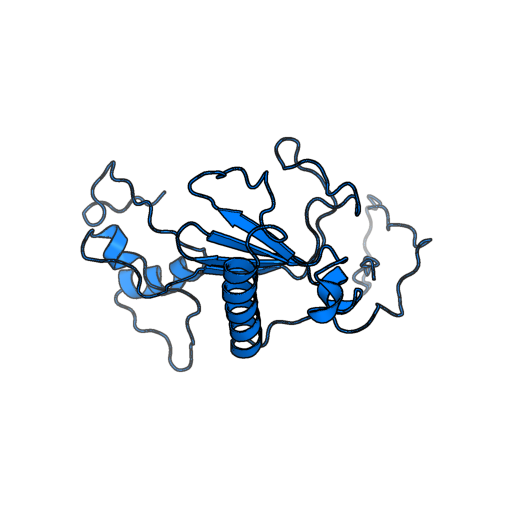 197 ? 22.324 -10.970 -5.810 1.00 44.28 197 ASP A C 1
ATOM 1514 O O . ASP A 1 197 ? 23.379 -10.532 -6.296 1.00 44.28 197 ASP A O 1
ATOM 1518 N N . PRO A 1 198 ? 21.341 -11.468 -6.579 1.00 53.41 198 PRO A N 1
ATOM 1519 C CA . PRO A 1 198 ? 21.343 -11.311 -8.024 1.00 53.41 198 PRO A CA 1
ATOM 1520 C C . PRO A 1 198 ? 21.110 -9.838 -8.380 1.00 53.41 198 PRO A C 1
ATOM 1522 O O . PRO A 1 198 ? 20.257 -9.204 -7.762 1.00 53.41 198 PRO A O 1
ATOM 1525 N N . GLN A 1 199 ? 21.936 -9.373 -9.325 1.00 51.94 199 GLN A N 1
ATOM 1526 C CA . GLN A 1 199 ? 21.945 -8.083 -10.037 1.00 51.94 199 GLN A CA 1
ATOM 1527 C C . GLN A 1 199 ? 21.543 -6.842 -9.239 1.00 51.94 199 GLN A C 1
ATOM 1529 O O . GLN A 1 199 ? 20.369 -6.611 -8.903 1.00 51.94 199 GLN A O 1
#

Secondary structure (DSSP, 8-state):
----TTTSPTT----S---GGGHHHHHHHHTTPPPPTT---SS--SHHHHHTS---S-SEEEEEE---B-S--TTSSPP-TTT--SB-SEEEEEETTEEEEEEHHHHHHTTHHHHTTT---EEEEETTT-TT--S--TTT-HHHHHHHHHHHHHHHHHHT-----S--TT--TT-------------------------